Protein AF-A0A2H3E3Z2-F1 (afdb_monomer_lite)

Sequence (292 aa):
MKISPGNPDNYQTTTHLNASIRHKCTQVELTQTQTNAVERTHAGVERRILLALLMVDMQSFKATQSIHILDFLDGRRIIDPRKIFDVPPSMQTQVFQRDENRCLFTRSVPRELTEVTWIVPPYFAWIAFPTSSQRETAGLSSRESEKSSNAVLMHKQLIPFFNDNAFSVDIDDNYHIVIFREMGSARSLLPTHMPPREHDAQFETFLRAHFHSSIRSTIFHGDIRNEYSTNTILRMMEELGVGLEDDGDDIAPMDDPRWQTMLGKEIWEEVIRRRVADADVGYDSEEYDEEG

Structure (mmCIF, N/CA/C/O backbone):
data_AF-A0A2H3E3Z2-F1
#
_entry.id   AF-A0A2H3E3Z2-F1
#
loop_
_atom_site.group_PDB
_atom_site.id
_atom_site.type_symbol
_atom_site.label_atom_id
_atom_site.label_alt_id
_atom_site.label_comp_id
_atom_site.label_asym_id
_atom_site.label_entity_id
_atom_site.label_seq_id
_atom_site.pdbx_PDB_ins_code
_atom_site.Cartn_x
_atom_site.Cartn_y
_atom_site.Cartn_z
_atom_site.occupancy
_atom_site.B_iso_or_equiv
_atom_site.auth_seq_id
_atom_site.auth_comp_id
_atom_site.auth_asym_id
_atom_site.auth_atom_id
_atom_site.pdbx_PDB_model_num
ATOM 1 N N . MET A 1 1 ? 24.125 65.551 -75.531 1.00 43.78 1 MET A N 1
ATOM 2 C CA . MET A 1 1 ? 23.801 64.761 -74.325 1.00 43.78 1 MET A CA 1
ATOM 3 C C . MET A 1 1 ? 25.073 64.022 -73.922 1.00 43.78 1 MET A C 1
ATOM 5 O O . MET A 1 1 ? 25.514 63.170 -74.679 1.00 43.78 1 MET A O 1
ATOM 9 N N . LYS A 1 2 ? 25.754 64.448 -72.850 1.00 40.66 2 LYS A N 1
ATOM 10 C CA . LYS A 1 2 ? 26.995 63.822 -72.355 1.00 40.66 2 LYS A CA 1
ATOM 11 C C . LYS A 1 2 ? 26.645 63.021 -71.101 1.00 40.66 2 LYS A C 1
ATOM 13 O O . LYS A 1 2 ? 26.095 63.593 -70.167 1.00 40.66 2 LYS A O 1
ATOM 18 N N . ILE A 1 3 ? 26.928 61.722 -71.120 1.00 50.47 3 ILE A N 1
ATOM 19 C CA . ILE A 1 3 ? 26.779 60.811 -69.981 1.00 50.47 3 ILE A CA 1
ATOM 20 C C . ILE A 1 3 ? 28.091 60.865 -69.189 1.00 50.47 3 ILE A C 1
ATOM 22 O O . ILE A 1 3 ? 29.156 60.633 -69.762 1.00 50.47 3 ILE A O 1
ATOM 26 N N . SER A 1 4 ? 28.018 61.216 -67.903 1.00 55.09 4 SER A N 1
ATOM 27 C CA . SER A 1 4 ? 29.160 61.151 -66.980 1.00 55.09 4 SER A CA 1
ATOM 28 C C . SER A 1 4 ? 29.404 59.708 -66.522 1.00 55.09 4 SER A C 1
ATOM 30 O O . SER A 1 4 ? 28.433 58.998 -66.252 1.00 55.09 4 SER A O 1
ATOM 32 N N . PRO A 1 5 ? 30.668 59.269 -66.390 1.00 54.28 5 PRO A N 1
ATOM 33 C CA . PRO A 1 5 ? 30.994 57.951 -65.860 1.00 54.28 5 PRO A CA 1
ATOM 34 C C . PRO A 1 5 ? 30.796 57.909 -64.337 1.00 54.28 5 PRO A C 1
ATOM 36 O O . PRO A 1 5 ? 31.134 58.854 -63.624 1.00 54.28 5 PRO A O 1
ATOM 39 N N . GLY A 1 6 ? 30.210 56.809 -63.861 1.00 53.59 6 GLY A N 1
ATOM 40 C CA . GLY A 1 6 ? 29.921 56.554 -62.451 1.00 53.59 6 GLY A CA 1
ATOM 41 C C . GLY A 1 6 ? 31.180 56.327 -61.611 1.00 53.59 6 GLY A C 1
ATOM 42 O O . GLY A 1 6 ? 32.163 55.753 -62.072 1.00 53.59 6 GLY A O 1
ATOM 43 N N . ASN A 1 7 ? 31.112 56.801 -60.368 1.00 53.78 7 ASN A N 1
ATOM 44 C CA . ASN A 1 7 ? 32.172 56.776 -59.366 1.00 53.78 7 ASN A CA 1
ATOM 45 C C . ASN A 1 7 ? 32.434 55.334 -58.851 1.00 53.78 7 ASN A C 1
ATOM 47 O O . ASN A 1 7 ? 31.493 54.712 -58.350 1.00 53.78 7 ASN A O 1
ATOM 51 N N . PRO A 1 8 ? 33.662 54.788 -58.959 1.00 56.19 8 PRO A N 1
ATOM 52 C CA . PRO A 1 8 ? 33.969 53.398 -58.597 1.00 56.19 8 PRO A CA 1
ATOM 53 C C . PRO A 1 8 ? 34.110 53.123 -57.085 1.00 56.19 8 PRO A C 1
ATOM 55 O O . PRO A 1 8 ? 34.194 51.959 -56.693 1.00 56.19 8 PRO A O 1
ATOM 58 N N . ASP A 1 9 ? 34.053 54.138 -56.220 1.00 53.12 9 ASP A N 1
ATOM 59 C CA . ASP A 1 9 ? 34.334 53.980 -54.780 1.00 53.12 9 ASP A CA 1
ATOM 60 C C . ASP A 1 9 ? 33.190 53.374 -53.940 1.00 53.12 9 ASP A C 1
ATOM 62 O O . ASP A 1 9 ? 33.339 53.173 -52.737 1.00 53.12 9 ASP A O 1
ATOM 66 N N . ASN A 1 10 ? 32.051 53.021 -54.545 1.00 52.72 10 ASN A N 1
ATOM 67 C CA . ASN A 1 10 ? 30.885 52.512 -53.806 1.00 52.72 10 ASN A CA 1
ATOM 68 C C . ASN A 1 10 ? 30.812 50.973 -53.695 1.00 52.72 10 ASN A C 1
ATOM 70 O O . ASN A 1 10 ? 29.830 50.442 -53.183 1.00 52.72 10 ASN A O 1
ATOM 74 N N . TYR A 1 11 ? 31.828 50.243 -54.174 1.00 51.50 11 TYR A N 1
ATOM 75 C CA . TYR A 1 11 ? 31.832 48.769 -54.186 1.00 51.50 11 TYR A CA 1
ATOM 76 C C . TYR A 1 11 ? 32.608 48.112 -53.031 1.00 51.50 11 TYR A C 1
ATOM 78 O O . TYR A 1 11 ? 32.467 46.909 -52.820 1.00 51.50 11 TYR A O 1
ATOM 86 N N . GLN A 1 12 ? 33.412 48.852 -52.257 1.00 52.12 12 GLN A N 1
ATOM 87 C CA . GLN A 1 12 ? 34.204 48.257 -51.164 1.00 52.12 12 GLN A CA 1
ATOM 88 C C . GLN A 1 12 ? 33.462 48.211 -49.818 1.00 52.12 12 GLN A C 1
ATOM 90 O O . GLN A 1 12 ? 33.660 47.281 -49.033 1.00 52.12 12 GLN A O 1
ATOM 95 N N . THR A 1 13 ? 32.549 49.148 -49.556 1.00 53.28 13 THR A N 1
ATOM 96 C CA . THR A 1 13 ? 31.834 49.236 -48.270 1.00 53.28 13 THR A CA 1
ATOM 97 C C . THR A 1 13 ? 30.763 48.151 -48.120 1.00 53.28 13 THR A C 1
ATOM 99 O O . THR A 1 13 ? 30.532 47.643 -47.022 1.00 53.28 13 THR A O 1
ATOM 102 N N . THR A 1 14 ? 30.154 47.718 -49.226 1.00 52.81 14 THR A N 1
ATOM 103 C CA . THR A 1 14 ? 29.113 46.676 -49.235 1.00 52.81 14 THR A CA 1
ATOM 104 C C . THR A 1 14 ? 29.679 45.293 -48.900 1.00 52.81 14 THR A C 1
ATOM 106 O O . THR A 1 14 ? 29.017 44.479 -48.256 1.00 52.81 14 THR A O 1
ATOM 109 N N . THR A 1 15 ? 30.933 45.026 -49.269 1.00 55.41 15 THR A N 1
ATOM 110 C CA . THR A 1 15 ? 31.578 43.719 -49.070 1.00 55.41 15 THR A CA 1
ATOM 111 C C . THR A 1 15 ? 31.932 43.475 -47.601 1.00 55.41 15 THR A C 1
ATOM 113 O O . THR A 1 15 ? 31.725 42.374 -47.090 1.00 55.41 15 THR A O 1
ATOM 116 N N . HIS A 1 16 ? 32.371 44.514 -46.879 1.00 55.19 16 HIS A N 1
ATOM 117 C CA . HIS A 1 16 ? 32.653 44.424 -45.442 1.00 55.19 16 HIS A CA 1
ATOM 118 C C . HIS A 1 16 ? 31.386 44.290 -44.585 1.00 55.19 16 HIS A C 1
ATOM 120 O O . HIS A 1 16 ? 31.382 43.531 -43.612 1.00 55.19 16 HIS A O 1
ATOM 126 N N . LEU A 1 17 ? 30.294 44.964 -44.962 1.00 54.34 17 LEU A N 1
ATOM 127 C CA . LEU A 1 17 ? 29.020 44.847 -44.248 1.00 54.34 17 LEU A CA 1
ATOM 128 C C . LEU A 1 17 ? 28.424 43.436 -44.401 1.00 54.34 17 LEU A C 1
ATOM 130 O O . LEU A 1 17 ? 27.992 42.833 -43.420 1.00 54.34 17 LEU A O 1
ATOM 134 N N . ASN A 1 18 ? 28.503 42.863 -45.606 1.00 53.25 18 ASN A N 1
ATOM 135 C CA . ASN A 1 18 ? 28.015 41.512 -45.884 1.00 53.25 18 ASN A CA 1
ATOM 136 C C . ASN A 1 18 ? 28.820 40.420 -45.157 1.00 53.25 18 ASN A C 1
ATOM 138 O O . ASN A 1 18 ? 28.240 39.428 -44.717 1.00 53.25 18 ASN A O 1
ATOM 142 N N . ALA A 1 19 ? 30.132 40.602 -44.974 1.00 55.66 19 ALA A N 1
ATOM 143 C CA . ALA A 1 19 ? 30.955 39.677 -44.191 1.00 55.66 19 ALA A CA 1
ATOM 144 C C . ALA A 1 19 ? 30.629 39.735 -42.685 1.00 55.66 19 ALA A C 1
ATOM 146 O O . ALA A 1 19 ? 30.544 38.696 -42.030 1.00 55.66 19 ALA A O 1
ATOM 147 N N . SER A 1 20 ? 30.378 40.933 -42.143 1.00 53.50 20 SER A N 1
ATOM 148 C CA . SER A 1 20 ? 30.007 41.112 -40.732 1.00 53.50 20 SER A CA 1
ATOM 149 C C . SER A 1 20 ? 28.622 40.536 -40.411 1.00 53.50 20 SER A C 1
ATOM 151 O O . SER A 1 20 ? 28.446 39.908 -39.367 1.00 53.50 20 SER A O 1
ATOM 153 N N . ILE A 1 21 ? 27.657 40.682 -41.327 1.00 54.97 21 ILE A N 1
ATOM 154 C CA . ILE A 1 21 ? 26.311 40.105 -41.180 1.00 54.97 21 ILE A CA 1
ATOM 155 C C . ILE A 1 21 ? 26.368 38.573 -41.219 1.00 54.97 21 ILE A C 1
ATOM 157 O O . ILE A 1 21 ? 25.766 37.929 -40.363 1.00 54.97 21 ILE A O 1
ATOM 161 N N . ARG A 1 22 ? 27.146 37.977 -42.138 1.00 55.88 22 ARG A N 1
ATOM 162 C CA . ARG A 1 22 ? 27.317 36.513 -42.187 1.00 55.88 22 ARG A CA 1
ATOM 163 C C . ARG A 1 22 ? 27.959 35.967 -40.916 1.00 55.88 22 ARG A C 1
ATOM 165 O O . ARG A 1 22 ? 27.463 34.988 -40.377 1.00 55.88 22 ARG A O 1
ATOM 172 N N . HIS A 1 23 ? 28.996 36.626 -40.396 1.00 58.47 23 HIS A N 1
ATOM 173 C CA . HIS A 1 23 ? 29.655 36.174 -39.170 1.00 58.47 23 HIS A CA 1
ATOM 174 C C . HIS A 1 23 ? 28.721 36.228 -37.950 1.00 58.47 23 HIS A C 1
ATOM 176 O O . HIS A 1 23 ? 28.678 35.280 -37.170 1.00 58.47 23 HIS A O 1
ATOM 182 N N . LYS A 1 24 ? 27.911 37.290 -37.823 1.00 51.62 24 LYS A N 1
ATOM 183 C CA . LYS A 1 24 ? 26.899 37.390 -36.760 1.00 51.62 24 LYS A CA 1
ATOM 184 C C . LYS A 1 24 ? 25.787 36.347 -36.908 1.00 51.62 24 LYS A C 1
ATOM 186 O O . LYS A 1 24 ? 25.362 35.800 -35.898 1.00 51.62 24 LYS A O 1
ATOM 191 N N . CYS A 1 25 ? 25.353 36.035 -38.132 1.00 49.88 25 CYS A N 1
ATOM 192 C CA . CYS A 1 25 ? 24.325 35.013 -38.365 1.00 49.88 25 CYS A CA 1
ATOM 193 C C . CYS A 1 25 ? 24.821 33.616 -37.965 1.00 49.88 25 CYS A C 1
ATOM 195 O O . CYS A 1 25 ? 24.146 32.917 -37.216 1.00 49.88 25 CYS A O 1
ATOM 197 N N . THR A 1 26 ? 26.050 33.257 -38.353 1.00 53.88 26 THR A N 1
ATOM 198 C CA . THR A 1 26 ? 26.658 31.972 -37.974 1.00 53.88 26 THR A CA 1
ATOM 199 C C . THR A 1 26 ? 26.866 31.861 -36.462 1.00 53.88 26 THR A C 1
ATOM 201 O O . THR A 1 26 ? 26.712 30.786 -35.890 1.00 53.88 26 THR A O 1
ATOM 204 N N . GLN A 1 27 ? 27.186 32.968 -35.785 1.00 52.59 27 GLN A N 1
ATOM 205 C CA . GLN A 1 27 ? 27.367 32.966 -34.334 1.00 52.59 27 GLN A CA 1
ATOM 206 C C . GLN A 1 27 ? 26.036 32.758 -33.588 1.00 52.59 27 GLN A C 1
ATOM 208 O O . GLN A 1 27 ? 25.998 32.018 -32.607 1.00 52.59 27 GLN A O 1
ATOM 213 N N . VAL A 1 28 ? 24.933 33.340 -34.074 1.00 55.16 28 VAL A N 1
ATOM 214 C CA . VAL A 1 28 ? 23.586 33.127 -33.510 1.00 55.16 28 VAL A CA 1
ATOM 215 C C . VAL A 1 28 ? 23.114 31.684 -33.718 1.00 55.16 28 VAL A C 1
ATOM 217 O O . VAL A 1 28 ? 22.628 31.070 -32.772 1.00 55.16 28 VAL A O 1
ATOM 220 N N . GLU A 1 29 ? 23.336 31.101 -34.899 1.00 51.50 29 GLU A N 1
ATOM 221 C CA . GLU A 1 29 ? 22.993 29.697 -35.182 1.00 51.50 29 GLU A CA 1
ATOM 222 C C . GLU A 1 29 ? 23.786 28.711 -34.313 1.00 51.50 29 GLU A C 1
ATOM 224 O O . GLU A 1 29 ? 23.222 27.741 -33.798 1.00 51.50 29 GLU A O 1
ATOM 229 N N . LEU A 1 30 ? 25.076 28.978 -34.080 1.00 52.97 30 LEU A N 1
ATOM 230 C CA . LEU A 1 30 ? 25.908 28.144 -33.211 1.00 52.97 30 LEU A CA 1
ATOM 231 C C . LEU A 1 30 ? 25.421 28.193 -31.756 1.00 52.97 30 LEU A C 1
ATOM 233 O O . LEU A 1 30 ? 25.357 27.163 -31.087 1.00 52.97 30 LEU A O 1
ATOM 237 N N . THR A 1 31 ? 25.034 29.382 -31.285 1.00 51.12 31 THR A N 1
ATOM 238 C CA . THR A 1 31 ? 24.553 29.575 -29.911 1.00 51.12 31 THR A CA 1
ATOM 239 C C . THR A 1 31 ? 23.184 28.917 -29.719 1.00 51.12 31 THR A C 1
ATOM 241 O O . THR A 1 31 ? 22.991 28.204 -28.741 1.00 51.12 31 THR A O 1
ATOM 244 N N . GLN A 1 32 ? 22.270 29.043 -30.690 1.00 51.31 32 GLN A N 1
ATOM 245 C CA . GLN A 1 32 ? 20.964 28.374 -30.654 1.00 51.31 32 GLN A CA 1
ATOM 246 C C . GL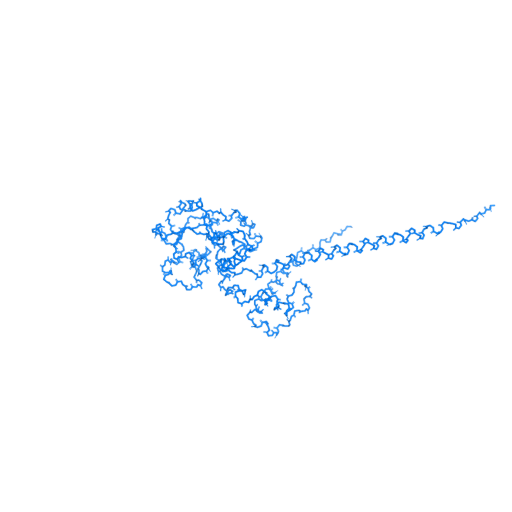N A 1 32 ? 21.098 26.845 -30.688 1.00 51.31 32 GLN A C 1
ATOM 248 O O . GLN A 1 32 ? 20.395 26.140 -29.968 1.00 51.31 32 GLN A O 1
ATOM 253 N N . THR A 1 33 ? 22.027 26.318 -31.489 1.00 49.59 33 THR A N 1
ATOM 254 C CA . THR A 1 33 ? 22.285 24.872 -31.562 1.00 49.59 33 THR A CA 1
ATOM 255 C C . THR A 1 33 ? 22.847 24.342 -30.242 1.00 49.59 33 THR A C 1
ATOM 257 O O . THR A 1 33 ? 22.445 23.272 -29.788 1.00 49.59 33 THR A O 1
ATOM 260 N N . GLN A 1 34 ? 23.726 25.105 -29.585 1.00 48.97 34 GLN A N 1
ATOM 261 C CA . GLN A 1 34 ? 24.259 24.756 -28.268 1.00 48.97 34 GLN A CA 1
ATOM 262 C C . GLN A 1 34 ? 23.188 24.825 -27.171 1.00 48.97 34 GLN A C 1
ATOM 264 O O . GLN A 1 34 ? 23.110 23.905 -26.361 1.00 48.97 34 GLN A O 1
ATOM 269 N N . THR A 1 35 ? 22.317 25.838 -27.171 1.00 43.06 35 THR A N 1
ATOM 270 C CA . THR A 1 35 ? 21.196 25.930 -26.220 1.00 43.06 35 THR A CA 1
ATOM 271 C C . THR A 1 35 ? 20.209 24.779 -26.408 1.00 43.06 35 THR A C 1
ATOM 273 O O . THR A 1 35 ? 19.881 24.100 -25.440 1.00 43.06 35 THR A O 1
ATOM 276 N N . ASN A 1 36 ? 19.840 24.459 -27.652 1.00 39.16 36 ASN A N 1
ATOM 277 C CA . ASN A 1 36 ? 18.969 23.321 -27.956 1.00 39.16 36 ASN A CA 1
ATOM 278 C C . ASN A 1 36 ? 19.610 21.977 -27.545 1.00 39.16 36 ASN A C 1
ATOM 280 O O . ASN A 1 36 ? 18.908 21.065 -27.115 1.00 39.16 36 ASN A O 1
ATOM 284 N N . ALA A 1 37 ? 20.937 21.832 -27.660 1.00 37.31 37 ALA A N 1
ATOM 285 C CA . ALA A 1 37 ? 21.651 20.629 -27.224 1.00 37.31 37 ALA A CA 1
ATOM 286 C C . ALA A 1 37 ? 21.699 20.495 -25.690 1.00 37.31 37 ALA A C 1
ATOM 288 O O . ALA A 1 37 ? 21.546 19.388 -25.170 1.00 37.31 37 ALA A O 1
ATOM 289 N N . VAL A 1 38 ? 21.858 21.609 -24.966 1.00 39.00 38 VAL A N 1
ATOM 290 C CA . VAL A 1 38 ? 21.828 21.655 -23.492 1.00 39.00 38 VAL A CA 1
ATOM 291 C C . VAL A 1 38 ? 20.417 21.392 -22.953 1.00 39.00 38 VAL A C 1
ATOM 293 O O . VAL A 1 38 ? 20.250 20.628 -22.006 1.00 39.00 38 VAL A O 1
ATOM 296 N N . GLU A 1 39 ? 19.380 21.942 -23.585 1.00 38.28 39 GLU A N 1
ATOM 297 C CA . GLU A 1 39 ? 17.984 21.684 -23.206 1.00 38.28 39 GLU A CA 1
ATOM 298 C C . GLU A 1 39 ? 17.568 20.233 -23.488 1.00 38.28 39 GLU A C 1
ATOM 300 O O . GLU A 1 39 ? 16.908 19.612 -22.655 1.00 38.28 39 GLU A O 1
ATOM 305 N N . ARG A 1 40 ? 18.029 19.638 -24.599 1.00 42.97 40 ARG A N 1
ATOM 306 C CA . ARG A 1 40 ? 17.826 18.204 -24.881 1.00 42.97 40 ARG A CA 1
ATOM 307 C C . ARG A 1 40 ? 18.545 17.300 -23.884 1.00 42.97 40 ARG A C 1
ATOM 309 O O . ARG A 1 40 ? 17.988 16.283 -23.483 1.00 42.97 40 ARG A O 1
ATOM 316 N N . THR A 1 41 ? 19.749 17.669 -23.446 1.00 43.62 41 THR A N 1
ATOM 317 C CA . THR A 1 41 ? 20.470 16.902 -22.415 1.00 43.62 41 THR A CA 1
ATOM 318 C C . THR A 1 41 ? 19.830 17.061 -21.037 1.00 43.62 41 THR A C 1
ATOM 320 O O . THR A 1 41 ? 19.733 16.073 -20.316 1.00 43.62 41 THR A O 1
ATOM 323 N N . HIS A 1 42 ? 19.305 18.238 -20.683 1.00 33.81 42 HIS A N 1
ATOM 324 C CA . HIS A 1 42 ? 18.584 18.444 -19.421 1.00 33.81 42 HIS A CA 1
ATOM 325 C C . HIS A 1 42 ? 17.245 17.687 -19.384 1.00 33.81 42 HIS A C 1
ATOM 327 O O . HIS A 1 42 ? 16.984 16.946 -18.437 1.00 33.81 42 HIS A O 1
ATOM 333 N N . ALA A 1 43 ? 16.439 17.779 -20.448 1.00 36.34 43 ALA A N 1
ATOM 334 C CA . ALA A 1 43 ? 15.193 17.020 -20.585 1.00 36.34 43 ALA A CA 1
ATOM 335 C C . ALA A 1 43 ? 15.440 15.500 -20.646 1.00 36.34 43 ALA A C 1
ATOM 337 O O . ALA A 1 43 ? 14.667 14.716 -20.094 1.00 36.34 43 ALA A O 1
ATOM 338 N N . GLY A 1 44 ? 16.551 15.077 -21.260 1.00 35.03 44 GLY A N 1
ATOM 339 C CA . GLY A 1 44 ? 17.011 13.690 -21.251 1.00 35.03 44 GLY A CA 1
ATOM 340 C C . GLY A 1 44 ? 17.405 13.204 -19.854 1.00 35.03 44 GLY A C 1
ATOM 341 O O . GLY A 1 44 ? 17.056 12.089 -19.485 1.00 35.03 44 GLY A O 1
ATOM 342 N N . VAL A 1 45 ? 18.069 14.029 -19.037 1.00 36.50 45 VAL A N 1
ATOM 343 C CA . VAL A 1 45 ? 18.443 13.693 -17.648 1.00 36.50 45 VAL A CA 1
ATOM 344 C C . VAL A 1 45 ? 17.228 13.640 -16.715 1.00 36.50 45 VAL A C 1
ATOM 346 O O . VAL A 1 45 ? 17.131 12.721 -15.901 1.00 36.50 45 VAL A O 1
ATOM 349 N N . GLU A 1 46 ? 16.261 14.545 -16.858 1.00 37.31 46 GLU A N 1
ATOM 350 C CA . GLU A 1 46 ? 15.013 14.491 -16.082 1.00 37.31 46 GLU A CA 1
ATOM 351 C C . GLU A 1 46 ? 14.151 13.278 -16.464 1.00 37.31 46 GLU A C 1
ATOM 353 O O . GLU A 1 46 ? 13.632 12.594 -15.578 1.00 37.31 46 GLU A O 1
ATOM 358 N N . ARG A 1 47 ? 14.085 12.923 -17.758 1.00 37.97 47 ARG A N 1
ATOM 359 C CA . ARG A 1 47 ? 13.461 11.667 -18.208 1.00 37.97 47 ARG A CA 1
ATOM 360 C C . ARG A 1 47 ? 14.222 10.436 -17.715 1.00 37.97 47 ARG A C 1
ATOM 362 O O . ARG A 1 47 ? 13.570 9.503 -17.272 1.00 37.97 47 ARG A O 1
ATOM 369 N N . ARG A 1 48 ? 15.565 10.439 -17.691 1.00 41.47 48 ARG A N 1
ATOM 370 C CA . ARG A 1 48 ? 16.403 9.358 -17.116 1.00 41.47 48 ARG A CA 1
ATOM 371 C C . ARG A 1 48 ? 16.054 9.071 -15.654 1.00 41.47 48 ARG A C 1
ATOM 373 O O . ARG A 1 48 ? 15.955 7.909 -15.266 1.00 41.47 48 ARG A O 1
ATOM 380 N N . ILE A 1 49 ? 15.820 10.116 -14.859 1.00 42.44 49 ILE A N 1
ATOM 381 C CA . ILE A 1 49 ? 15.418 9.993 -13.450 1.00 42.44 49 ILE A CA 1
ATOM 382 C C . ILE A 1 49 ? 13.982 9.470 -13.337 1.00 42.44 49 ILE A C 1
ATOM 384 O O . ILE A 1 49 ? 13.732 8.566 -12.544 1.00 42.44 49 ILE A O 1
ATOM 388 N N . LEU A 1 50 ? 13.052 9.979 -14.149 1.00 41.12 50 LEU A N 1
ATOM 389 C CA . LEU A 1 50 ? 11.656 9.529 -14.155 1.00 41.12 50 LEU A CA 1
ATOM 390 C C . LEU A 1 50 ? 11.502 8.073 -14.609 1.00 41.12 50 LEU A C 1
ATOM 392 O O . LEU A 1 50 ? 10.666 7.355 -14.079 1.00 41.12 50 LEU A O 1
ATOM 396 N N . LEU A 1 51 ? 12.319 7.631 -15.562 1.00 38.53 51 LEU A N 1
ATOM 397 C CA . LEU A 1 51 ? 12.267 6.296 -16.147 1.00 38.53 51 LEU A CA 1
ATOM 398 C C . LEU A 1 51 ? 12.863 5.230 -15.229 1.00 38.53 51 LEU A C 1
ATOM 400 O O . LEU A 1 51 ? 12.311 4.138 -15.125 1.00 38.53 51 LEU A O 1
ATOM 404 N N . ALA A 1 52 ? 13.947 5.581 -14.524 1.00 43.22 52 ALA A N 1
ATOM 405 C CA . ALA A 1 52 ? 14.371 4.829 -13.360 1.00 43.22 52 ALA A CA 1
ATOM 406 C C . ALA A 1 52 ? 13.189 4.787 -12.388 1.00 43.22 52 ALA A C 1
ATOM 408 O O . ALA A 1 52 ? 12.622 3.725 -12.237 1.00 43.22 52 ALA A O 1
ATOM 409 N N . LEU A 1 53 ? 12.699 5.918 -11.867 1.00 44.12 53 LEU A N 1
ATOM 410 C CA . LEU A 1 53 ? 11.595 5.974 -10.889 1.00 44.12 53 LEU A CA 1
ATOM 411 C C . LEU A 1 53 ? 10.319 5.190 -11.275 1.00 44.12 53 LEU A C 1
ATOM 413 O O . LEU A 1 53 ? 9.689 4.624 -10.386 1.00 44.12 53 LEU A O 1
ATOM 417 N N . LEU A 1 54 ? 9.952 5.110 -12.559 1.00 46.44 54 LEU A N 1
ATOM 418 C CA . LEU A 1 54 ? 8.788 4.357 -13.053 1.00 46.44 54 LEU A CA 1
ATOM 419 C C . LEU A 1 54 ? 9.016 2.836 -13.100 1.00 46.44 54 LEU A C 1
ATOM 421 O O . LEU A 1 54 ? 8.072 2.081 -12.885 1.00 46.44 54 LEU A O 1
ATOM 425 N N . MET A 1 55 ? 10.257 2.383 -13.305 1.00 45.06 55 MET A N 1
ATOM 426 C CA . MET A 1 55 ? 10.657 0.976 -13.134 1.00 45.06 55 MET A CA 1
ATOM 427 C C . MET A 1 55 ? 10.977 0.621 -11.668 1.00 45.06 55 MET A C 1
ATOM 429 O O . MET A 1 55 ? 11.251 -0.533 -11.352 1.00 45.06 55 MET A O 1
ATOM 433 N N . VAL A 1 56 ? 11.000 1.613 -10.774 1.00 50.22 56 VAL A N 1
ATOM 434 C CA . VAL A 1 56 ? 11.753 1.600 -9.505 1.00 50.22 56 VAL A CA 1
ATOM 435 C C . VAL A 1 56 ? 10.845 1.779 -8.302 1.00 50.22 56 VAL A C 1
ATOM 437 O O . VAL A 1 56 ? 11.299 2.338 -7.320 1.00 50.22 56 VAL A O 1
ATOM 440 N N . ASP A 1 57 ? 9.603 1.289 -8.287 1.00 49.81 57 ASP A N 1
ATOM 441 C CA . ASP A 1 57 ? 8.916 1.238 -6.991 1.00 49.81 57 ASP A CA 1
ATOM 442 C C . ASP A 1 57 ? 7.841 0.170 -6.835 1.00 49.81 57 ASP A C 1
ATOM 444 O O . ASP A 1 57 ? 6.637 0.420 -6.852 1.00 49.81 57 ASP A O 1
ATOM 448 N N . MET A 1 58 ? 8.306 -1.061 -6.629 1.00 54.50 58 MET A N 1
ATOM 449 C CA . MET A 1 58 ? 7.448 -2.192 -6.261 1.00 54.50 58 MET A CA 1
ATOM 450 C C . MET A 1 58 ? 7.868 -2.801 -4.923 1.00 54.50 58 MET A C 1
ATOM 452 O O . MET A 1 58 ? 7.822 -4.012 -4.708 1.00 54.50 58 MET A O 1
ATOM 456 N N . GLN A 1 59 ? 8.323 -1.954 -4.004 1.00 56.69 59 GLN A N 1
ATOM 457 C CA . GLN A 1 59 ? 8.660 -2.361 -2.647 1.00 56.69 59 GLN A CA 1
ATOM 458 C C . GLN A 1 59 ? 7.411 -2.338 -1.765 1.00 56.69 59 GLN A C 1
ATOM 460 O O . GLN A 1 59 ? 6.550 -1.468 -1.907 1.00 56.69 59 GLN A O 1
ATOM 465 N N . SER A 1 60 ? 7.304 -3.292 -0.831 1.00 64.44 60 SER A N 1
ATOM 466 C CA . SER A 1 60 ? 6.352 -3.129 0.271 1.00 64.44 60 SER A CA 1
ATOM 467 C C . SER A 1 60 ? 6.694 -1.845 1.023 1.00 64.44 60 SER A C 1
ATOM 469 O O . SER A 1 60 ? 7.864 -1.459 1.084 1.00 64.44 60 SER A O 1
ATOM 471 N N . PHE A 1 61 ? 5.710 -1.201 1.657 1.00 64.62 61 PHE A N 1
ATOM 472 C CA . PHE A 1 61 ? 5.977 0.021 2.425 1.00 64.62 61 PHE A CA 1
ATOM 473 C C . PHE A 1 61 ? 7.110 -0.178 3.441 1.00 64.62 61 PHE A C 1
ATOM 475 O O . PHE A 1 61 ? 7.917 0.720 3.684 1.00 64.62 61 PHE A O 1
ATOM 482 N N . LYS A 1 62 ? 7.208 -1.384 4.008 1.00 64.94 62 LYS A N 1
ATOM 483 C CA . LYS A 1 62 ? 8.257 -1.773 4.950 1.00 64.94 62 LYS A CA 1
ATOM 484 C C . LYS A 1 62 ? 9.631 -1.984 4.295 1.00 64.94 62 LYS A C 1
ATOM 486 O O . LYS A 1 62 ? 10.646 -1.612 4.892 1.00 64.94 62 LYS A O 1
ATOM 491 N N . ALA A 1 63 ? 9.693 -2.561 3.095 1.00 68.50 63 ALA A N 1
ATOM 492 C CA . ALA A 1 63 ? 10.937 -2.651 2.330 1.00 68.50 63 ALA A CA 1
ATOM 493 C C . ALA A 1 63 ? 11.458 -1.249 1.974 1.00 68.50 63 ALA A C 1
ATOM 495 O O . ALA A 1 63 ? 12.612 -0.938 2.283 1.00 68.50 63 ALA A O 1
ATOM 496 N N . THR A 1 64 ? 10.580 -0.355 1.504 1.00 67.75 64 THR A N 1
ATOM 497 C CA . THR A 1 64 ? 10.940 1.047 1.247 1.00 67.75 64 THR A CA 1
ATOM 498 C C . THR A 1 64 ? 11.383 1.745 2.533 1.00 67.75 64 THR A C 1
ATOM 500 O O . THR A 1 64 ? 12.393 2.448 2.549 1.00 67.75 64 THR A O 1
ATOM 503 N N . GLN A 1 65 ? 10.707 1.499 3.662 1.00 64.69 65 GLN A N 1
ATOM 504 C CA . GLN A 1 65 ? 11.151 2.005 4.963 1.00 64.69 65 GLN A CA 1
ATOM 505 C C . GLN A 1 65 ? 12.567 1.543 5.315 1.00 64.69 65 GLN A C 1
ATOM 507 O O . GLN A 1 65 ? 13.358 2.348 5.794 1.00 64.69 65 GLN A O 1
ATOM 512 N N . SER A 1 66 ? 12.897 0.273 5.090 1.00 67.31 66 SER A N 1
ATOM 513 C CA . SER A 1 66 ? 14.206 -0.288 5.439 1.00 67.31 66 SER A CA 1
ATOM 514 C C . SER A 1 66 ? 15.326 0.389 4.652 1.00 67.31 66 SER A C 1
ATOM 516 O O . SER A 1 66 ? 16.341 0.761 5.238 1.00 67.31 66 SER A O 1
ATOM 518 N N . ILE A 1 67 ? 15.106 0.653 3.362 1.00 70.25 67 ILE A N 1
ATOM 519 C CA . ILE A 1 67 ? 16.038 1.437 2.541 1.00 70.25 67 ILE A CA 1
ATOM 520 C C . ILE A 1 67 ? 16.172 2.864 3.077 1.00 70.25 67 ILE A C 1
ATOM 522 O O . ILE A 1 67 ? 17.278 3.370 3.243 1.00 70.25 67 ILE A O 1
ATOM 526 N N . HIS A 1 68 ? 15.059 3.500 3.436 1.00 65.81 68 HIS A N 1
ATOM 527 C CA . HIS A 1 68 ? 15.088 4.857 3.981 1.00 65.81 68 HIS A CA 1
ATOM 528 C C . HIS A 1 68 ? 15.746 4.945 5.364 1.00 65.81 68 HIS A C 1
ATOM 530 O O . HIS A 1 68 ? 16.340 5.973 5.691 1.00 65.81 68 HIS A O 1
ATOM 536 N N . ILE A 1 69 ? 15.668 3.887 6.178 1.00 62.38 69 ILE A N 1
ATOM 537 C CA . ILE A 1 69 ? 16.411 3.788 7.437 1.00 62.38 69 ILE A CA 1
ATOM 538 C C . ILE A 1 69 ? 17.912 3.784 7.159 1.00 62.38 69 ILE A C 1
ATOM 540 O O . ILE A 1 69 ? 18.642 4.500 7.842 1.00 62.38 69 ILE A O 1
ATOM 544 N N . LEU A 1 70 ? 18.366 3.029 6.156 1.00 67.44 70 LEU A N 1
ATOM 545 C CA . LEU A 1 70 ? 19.776 3.001 5.762 1.00 67.44 70 LEU A CA 1
ATOM 546 C C . LEU A 1 70 ? 20.238 4.381 5.268 1.00 67.44 70 LEU A C 1
ATOM 548 O O . LEU A 1 70 ? 21.216 4.910 5.788 1.00 67.44 70 LEU A O 1
ATOM 552 N N . ASP A 1 71 ? 19.464 5.029 4.390 1.00 66.12 71 ASP A N 1
ATOM 553 C CA . ASP A 1 71 ? 19.742 6.398 3.924 1.00 66.12 71 ASP A CA 1
ATOM 554 C C . ASP A 1 71 ? 19.830 7.421 5.076 1.00 66.12 71 ASP A C 1
ATOM 556 O O . ASP A 1 71 ? 20.629 8.362 5.036 1.00 66.12 71 ASP A O 1
ATOM 560 N N . PHE A 1 72 ? 18.973 7.281 6.096 1.00 60.03 72 PHE A N 1
ATOM 561 C CA . PHE A 1 72 ? 18.965 8.155 7.271 1.00 60.03 72 PHE A CA 1
ATOM 562 C C . PHE A 1 72 ? 20.190 7.928 8.162 1.00 60.03 72 PHE A C 1
ATOM 564 O O . PHE A 1 72 ? 20.792 8.897 8.623 1.00 60.03 72 PHE A O 1
ATOM 571 N N . LEU A 1 73 ? 20.577 6.668 8.390 1.00 65.19 73 LEU A N 1
ATOM 572 C CA . LEU A 1 73 ? 21.792 6.330 9.139 1.00 65.19 73 LEU A CA 1
ATOM 573 C C . LEU A 1 73 ? 23.056 6.853 8.440 1.00 65.19 73 LEU A C 1
ATOM 575 O O . LEU A 1 73 ? 23.993 7.265 9.121 1.00 65.19 73 LEU A O 1
ATOM 579 N N . ASP A 1 74 ? 23.031 6.949 7.110 1.00 72.62 74 ASP A N 1
ATOM 580 C CA . ASP A 1 74 ? 24.079 7.570 6.291 1.00 72.62 74 ASP A CA 1
ATOM 581 C C . ASP A 1 74 ? 24.031 9.116 6.284 1.00 72.62 74 ASP A C 1
ATOM 583 O O . ASP A 1 74 ? 24.791 9.769 5.565 1.00 72.62 74 ASP A O 1
ATOM 587 N N . GLY A 1 75 ? 23.138 9.730 7.070 1.00 68.19 75 GLY A N 1
ATOM 588 C CA . GLY A 1 75 ? 23.035 11.183 7.241 1.00 68.19 75 GLY A CA 1
ATOM 589 C C . GLY A 1 75 ? 22.414 11.928 6.057 1.00 68.19 75 GLY A C 1
ATOM 590 O O . GLY A 1 75 ? 22.504 13.154 5.992 1.00 68.19 75 GLY A O 1
ATOM 591 N N . ARG A 1 76 ? 21.782 11.223 5.108 1.00 64.44 76 ARG A N 1
ATOM 592 C CA . ARG A 1 76 ? 21.275 11.817 3.857 1.00 64.44 76 ARG A CA 1
ATOM 593 C C . ARG A 1 76 ? 19.850 12.371 3.945 1.00 64.44 76 ARG A C 1
ATOM 595 O O . ARG A 1 76 ? 19.393 12.993 2.988 1.00 64.44 76 ARG A O 1
ATOM 602 N N . ARG A 1 77 ? 19.118 12.161 5.049 1.00 62.44 77 ARG A N 1
ATOM 603 C CA . ARG A 1 77 ? 17.706 12.581 5.188 1.00 62.44 77 ARG A CA 1
ATOM 604 C C . ARG A 1 77 ? 17.383 13.199 6.552 1.00 62.44 77 ARG A C 1
ATOM 606 O O . ARG A 1 77 ? 17.999 12.875 7.557 1.00 62.44 77 ARG A O 1
ATOM 613 N N . ILE A 1 78 ? 16.375 14.081 6.563 1.00 58.19 78 ILE A N 1
ATOM 614 C CA . ILE A 1 78 ? 15.978 14.925 7.712 1.00 58.19 78 ILE A CA 1
ATOM 615 C C . ILE A 1 78 ? 14.863 14.282 8.568 1.00 58.19 78 ILE A C 1
ATOM 617 O O . ILE A 1 78 ? 14.691 14.638 9.732 1.00 58.19 78 ILE A O 1
ATOM 621 N N . ILE A 1 79 ? 14.100 13.332 8.020 1.00 67.00 79 ILE A N 1
ATOM 622 C CA . ILE A 1 79 ? 12.940 12.739 8.706 1.00 67.00 79 ILE A CA 1
ATOM 623 C C . ILE A 1 79 ? 13.363 11.447 9.402 1.00 67.00 79 ILE A C 1
ATOM 625 O O . ILE A 1 79 ? 13.908 10.559 8.752 1.00 67.00 79 ILE A O 1
ATOM 629 N N . ASP A 1 80 ? 13.075 11.340 10.704 1.00 71.00 80 ASP A N 1
ATOM 630 C CA . ASP A 1 80 ? 13.259 10.108 11.475 1.00 71.00 80 ASP A CA 1
ATOM 631 C C . ASP A 1 80 ? 12.414 8.985 10.844 1.00 71.00 80 ASP A C 1
ATOM 633 O O . ASP A 1 80 ? 11.180 9.045 10.887 1.00 71.00 80 ASP A O 1
ATOM 637 N N . PRO A 1 81 ? 13.042 7.955 10.260 1.00 67.69 81 PRO A N 1
ATOM 638 C CA . PRO A 1 81 ? 12.347 6.925 9.505 1.00 67.69 81 PRO A CA 1
ATOM 639 C C . PRO A 1 81 ? 11.427 6.060 10.374 1.00 67.69 81 PRO A C 1
ATOM 641 O O . PRO A 1 81 ? 10.525 5.391 9.863 1.00 67.69 81 PRO A O 1
ATOM 644 N N . ARG A 1 82 ? 11.612 6.100 11.699 1.00 68.38 82 ARG A N 1
ATOM 645 C CA . ARG A 1 82 ? 10.727 5.440 12.665 1.00 68.38 82 ARG A CA 1
ATOM 646 C C . ARG A 1 82 ? 9.361 6.112 12.725 1.00 68.38 82 ARG A C 1
ATOM 648 O O . ARG A 1 82 ? 8.384 5.437 13.005 1.00 68.38 82 ARG A O 1
ATOM 655 N N . LYS A 1 83 ? 9.292 7.405 12.397 1.00 77.25 83 LYS A N 1
ATOM 656 C CA . LYS A 1 83 ? 8.062 8.202 12.432 1.00 77.25 83 LYS A CA 1
ATOM 657 C C . LYS A 1 83 ? 7.282 8.191 11.124 1.00 77.25 83 LYS A C 1
ATOM 659 O O . LYS A 1 83 ? 6.201 8.761 11.060 1.00 77.25 83 LYS A O 1
ATOM 664 N N . ILE A 1 84 ? 7.807 7.550 10.078 1.00 77.62 84 ILE A N 1
ATOM 665 C CA . ILE A 1 84 ? 7.176 7.520 8.748 1.00 77.62 84 ILE A CA 1
ATOM 666 C C . ILE A 1 84 ? 5.777 6.880 8.786 1.00 77.62 84 ILE A C 1
ATOM 668 O O . ILE A 1 84 ? 4.905 7.258 8.007 1.00 77.62 84 ILE A O 1
ATOM 672 N N . PHE A 1 85 ? 5.553 5.941 9.706 1.00 81.88 85 PHE A N 1
ATOM 673 C CA . PHE A 1 85 ? 4.267 5.258 9.882 1.00 81.88 85 PHE A CA 1
ATOM 674 C C . PHE A 1 85 ? 3.451 5.803 11.048 1.00 81.88 85 PHE A C 1
ATOM 676 O O . PHE A 1 85 ? 2.317 5.364 11.244 1.00 81.88 85 PHE A O 1
ATOM 683 N N . ASP A 1 86 ? 4.001 6.745 11.815 1.00 90.69 86 ASP A N 1
ATOM 684 C CA . ASP A 1 86 ? 3.311 7.268 12.981 1.00 90.69 86 ASP A CA 1
ATOM 685 C C . ASP A 1 86 ? 2.100 8.071 12.519 1.00 90.69 86 ASP A C 1
ATOM 687 O O . ASP A 1 86 ? 2.185 9.009 11.722 1.00 90.69 86 ASP A O 1
ATOM 691 N N . VAL A 1 87 ? 0.940 7.698 13.041 1.00 93.81 87 VAL A N 1
ATOM 692 C CA . VAL A 1 87 ? -0.291 8.449 12.834 1.00 93.81 87 VAL A CA 1
ATOM 693 C C . VAL A 1 87 ? -0.322 9.575 13.877 1.00 93.81 87 VAL A C 1
ATOM 695 O O . VAL A 1 87 ? -0.251 9.278 15.073 1.00 93.81 87 VAL A O 1
ATOM 698 N N . PRO A 1 88 ? -0.436 10.863 13.499 1.00 93.81 88 PRO A N 1
ATOM 699 C CA . PRO A 1 88 ? -0.446 11.967 14.458 1.00 93.81 88 PRO A CA 1
ATOM 700 C C . PRO A 1 88 ? -1.548 11.824 15.526 1.00 93.81 88 PRO A C 1
ATOM 702 O O . PRO A 1 88 ? -2.653 11.390 15.194 1.00 93.81 88 PRO A O 1
ATOM 705 N N . PRO A 1 89 ? -1.335 12.245 16.791 1.00 95.44 89 PRO A N 1
ATOM 706 C CA . PRO A 1 89 ? -2.321 12.056 17.867 1.00 95.44 89 PRO A CA 1
ATOM 707 C C . PRO A 1 89 ? -3.713 12.650 17.587 1.00 95.44 89 PRO A C 1
ATOM 709 O O . PRO A 1 89 ? -4.734 12.075 17.976 1.00 95.44 89 PRO A O 1
ATOM 712 N N . SER A 1 90 ? -3.772 13.788 16.887 1.00 95.06 90 SER A N 1
ATOM 713 C CA . SER A 1 90 ? -5.030 14.407 16.449 1.00 95.06 90 SER A CA 1
ATOM 714 C C . SER A 1 90 ? -5.812 13.494 15.500 1.00 95.06 90 SER A C 1
ATOM 716 O O . SER A 1 90 ? -7.023 13.344 15.642 1.00 95.06 90 SER A O 1
ATOM 718 N N . MET A 1 91 ? -5.108 12.833 14.584 1.00 95.31 91 MET A N 1
ATOM 719 C CA . MET A 1 91 ? -5.652 11.872 13.629 1.00 95.31 91 MET A CA 1
ATOM 720 C C . MET A 1 91 ? -6.091 10.587 14.326 1.00 95.31 91 MET A C 1
ATOM 722 O O . MET A 1 91 ? -7.192 10.105 14.080 1.00 95.31 91 MET A O 1
ATOM 726 N N . GLN A 1 92 ? -5.278 10.073 15.258 1.00 96.50 92 GLN A N 1
ATOM 727 C CA . GLN A 1 92 ? -5.646 8.901 16.055 1.00 96.50 92 GLN A CA 1
ATOM 728 C C . GLN A 1 92 ? -6.965 9.138 16.794 1.00 96.50 92 GLN A C 1
ATOM 730 O O . GLN A 1 92 ? -7.851 8.292 16.759 1.00 96.50 92 GLN A O 1
ATOM 735 N N . THR A 1 93 ? -7.125 10.313 17.411 1.00 96.44 93 THR A N 1
ATOM 736 C CA . THR A 1 93 ? -8.358 10.687 18.122 1.00 96.44 93 THR A CA 1
ATOM 737 C C . THR A 1 93 ? -9.573 10.675 17.193 1.00 96.44 93 THR A C 1
ATOM 739 O O . THR A 1 93 ? -10.606 10.117 17.556 1.00 96.44 93 THR A O 1
ATOM 742 N N . GLN A 1 94 ? -9.442 11.225 15.981 1.00 97.12 94 GLN A N 1
ATOM 743 C CA . GLN A 1 94 ? -10.512 11.200 14.977 1.00 97.12 94 GLN A CA 1
ATOM 744 C C . GLN A 1 94 ? -10.862 9.772 14.548 1.00 97.12 94 GLN A C 1
ATOM 746 O O . GLN A 1 94 ? -12.039 9.435 14.458 1.00 97.12 94 GLN A O 1
ATOM 751 N N . VAL A 1 95 ? -9.858 8.918 14.327 1.00 96.38 95 VAL A N 1
ATOM 752 C CA . VAL A 1 95 ? -10.067 7.512 13.951 1.00 96.38 95 VAL A CA 1
ATOM 753 C C . VAL A 1 95 ? -10.760 6.742 15.074 1.00 96.38 95 VAL A C 1
ATOM 755 O O . VAL A 1 95 ? -11.740 6.053 14.811 1.00 96.38 95 VAL A O 1
ATOM 758 N N . PHE A 1 96 ? -10.329 6.905 16.330 1.00 95.25 96 PHE A N 1
ATOM 759 C CA . PHE A 1 96 ? -10.983 6.276 17.482 1.00 95.25 96 PHE A CA 1
ATOM 760 C C . PHE A 1 96 ? -12.453 6.685 17.619 1.00 95.25 96 PHE A C 1
ATOM 762 O O . PHE A 1 96 ? -13.294 5.833 17.901 1.00 95.25 96 PHE A O 1
ATOM 769 N N . GLN A 1 97 ? -12.761 7.972 17.417 1.00 94.81 97 GLN A N 1
ATOM 770 C CA . GLN A 1 97 ? -14.132 8.484 17.456 1.00 94.81 97 GLN A CA 1
ATOM 771 C C . GLN A 1 97 ? -14.975 7.916 16.312 1.00 94.81 97 GLN A C 1
ATOM 773 O O . GLN A 1 97 ? -16.038 7.357 16.565 1.00 94.81 97 GLN A O 1
ATOM 778 N N . ARG A 1 98 ? -14.481 8.011 15.073 1.00 94.94 98 ARG A N 1
ATOM 779 C CA . ARG A 1 98 ? -15.163 7.531 13.863 1.00 94.94 98 ARG A CA 1
ATOM 780 C C . ARG A 1 98 ? -15.421 6.026 13.902 1.00 94.94 98 ARG A C 1
ATOM 782 O O . ARG A 1 98 ? -16.488 5.574 13.511 1.00 94.94 98 ARG A O 1
ATOM 789 N N . ASP A 1 99 ? -14.438 5.249 14.346 1.00 93.56 99 ASP A N 1
ATOM 790 C CA . ASP A 1 99 ? -14.536 3.788 14.375 1.00 93.56 99 ASP A CA 1
ATOM 791 C C . ASP A 1 99 ? -15.222 3.278 15.653 1.00 93.56 99 ASP A C 1
ATOM 793 O O . ASP A 1 99 ? -15.406 2.072 15.804 1.00 93.56 99 ASP A O 1
ATOM 797 N N . GLU A 1 100 ? -15.609 4.170 16.574 1.00 93.56 100 GLU A N 1
ATOM 798 C CA . GLU A 1 100 ? -16.188 3.842 17.885 1.00 93.56 100 GLU A CA 1
ATOM 799 C C . GLU A 1 100 ? -15.340 2.812 18.658 1.00 93.56 100 GLU A C 1
ATOM 801 O O . GLU A 1 100 ? -15.853 1.892 19.295 1.00 93.56 100 GLU A O 1
ATOM 806 N N . ASN A 1 101 ? -14.011 2.947 18.580 1.00 92.44 101 ASN A N 1
ATOM 807 C CA . ASN A 1 101 ? -13.030 1.989 19.109 1.00 92.44 101 ASN A CA 1
ATOM 808 C C . ASN A 1 101 ? -13.166 0.545 18.576 1.00 92.44 101 ASN A C 1
ATOM 810 O O . ASN A 1 101 ? -12.706 -0.397 19.223 1.00 92.44 101 ASN A O 1
ATOM 814 N N . ARG A 1 102 ? -13.770 0.338 17.401 1.00 94.06 102 ARG A N 1
ATOM 815 C CA . ARG A 1 102 ? -13.885 -0.984 16.775 1.00 94.06 102 ARG A CA 1
ATOM 816 C C . ARG A 1 102 ? -12.749 -1.224 15.791 1.00 94.06 102 ARG A C 1
ATOM 818 O O . ARG A 1 102 ? -12.486 -0.410 14.913 1.00 94.06 102 ARG A O 1
ATOM 825 N N . CYS A 1 103 ? -12.105 -2.382 15.909 1.00 96.06 103 CYS A N 1
ATOM 826 C CA . CYS A 1 103 ? -11.138 -2.846 14.917 1.00 96.06 103 CYS A CA 1
ATOM 827 C C . CYS A 1 103 ? -11.816 -3.028 13.549 1.00 96.06 103 CYS A C 1
ATOM 829 O O . CYS A 1 103 ? -12.909 -3.597 13.478 1.00 96.06 103 CYS A O 1
ATOM 831 N N . LEU A 1 104 ? -11.136 -2.620 12.475 1.00 96.38 104 LEU A N 1
ATOM 832 C CA . LEU A 1 104 ? -11.622 -2.697 11.099 1.00 96.38 104 LEU A CA 1
ATOM 833 C C . LEU A 1 104 ? -12.123 -4.101 10.726 1.00 96.38 104 LEU A C 1
ATOM 835 O O . LEU A 1 104 ? -13.237 -4.250 10.225 1.00 96.38 104 LEU A O 1
ATOM 839 N N . PHE A 1 105 ? -11.316 -5.126 11.013 1.00 96.44 105 PHE A N 1
ATOM 840 C CA . PHE A 1 105 ? -11.579 -6.503 10.589 1.00 96.44 105 PHE A CA 1
ATOM 841 C C . PHE A 1 105 ? -12.356 -7.317 11.621 1.00 96.44 105 PHE A C 1
ATOM 843 O O . PHE A 1 105 ? -13.298 -8.020 11.274 1.00 96.44 105 PHE A O 1
ATOM 850 N N . THR A 1 106 ? -11.993 -7.221 12.899 1.00 93.31 106 THR A N 1
ATOM 851 C CA . THR A 1 106 ? -12.556 -8.089 13.947 1.00 93.31 106 THR A CA 1
ATOM 852 C C . THR A 1 106 ? -13.736 -7.471 14.692 1.00 93.31 106 THR A C 1
ATOM 854 O O . THR A 1 106 ? -14.388 -8.177 15.452 1.00 93.31 106 THR A O 1
ATOM 857 N N . ARG A 1 107 ? -14.014 -6.169 14.508 1.00 91.25 107 ARG A N 1
ATOM 858 C CA . ARG A 1 107 ? -15.082 -5.363 15.147 1.00 91.25 107 ARG A CA 1
ATOM 859 C C . ARG A 1 107 ? -15.072 -5.261 16.669 1.00 91.25 107 ARG A C 1
ATOM 861 O O . ARG A 1 107 ? -15.584 -4.280 17.196 1.00 91.25 107 ARG A O 1
ATOM 868 N N . SER A 1 108 ? -14.472 -6.204 17.376 1.00 73.00 108 SER A N 1
ATOM 869 C CA . SER A 1 108 ? -14.451 -6.251 18.832 1.00 73.00 108 SER A CA 1
ATOM 870 C C . SER A 1 108 ? -13.086 -6.709 19.312 1.00 73.00 108 SER A C 1
ATOM 872 O O . SER A 1 108 ? -12.745 -7.889 19.230 1.00 73.00 108 SER A O 1
ATOM 874 N N . VAL A 1 109 ? -12.295 -5.763 19.805 1.00 73.81 109 VAL A N 1
ATOM 875 C CA . VAL A 1 109 ? -11.010 -6.045 20.436 1.00 73.81 109 VAL A CA 1
ATOM 876 C C . VAL A 1 109 ? -10.809 -5.028 21.560 1.00 73.81 109 VAL A C 1
ATOM 878 O O . VAL A 1 109 ? -11.124 -3.855 21.352 1.00 73.81 109 VAL A O 1
ATOM 881 N N . PRO A 1 110 ? -10.291 -5.436 22.734 1.00 86.19 110 PRO A N 1
ATOM 882 C CA . PRO A 1 110 ? -9.823 -4.501 23.748 1.00 86.19 110 PRO A CA 1
ATOM 883 C C . PRO A 1 110 ? -8.897 -3.436 23.157 1.00 86.19 110 PRO A C 1
ATOM 885 O O . PRO A 1 110 ? -8.055 -3.733 22.303 1.00 86.19 110 PRO A O 1
ATOM 888 N N . ARG A 1 111 ? -9.022 -2.199 23.649 1.00 86.50 111 ARG A N 1
ATOM 889 C CA . ARG A 1 111 ? -8.244 -1.051 23.164 1.00 86.50 111 ARG A CA 1
ATOM 890 C C . ARG A 1 111 ? -6.739 -1.316 23.232 1.00 86.50 111 ARG A C 1
ATOM 892 O O . ARG A 1 111 ? -6.001 -0.858 22.366 1.00 86.50 111 ARG A O 1
ATOM 899 N N . GLU A 1 112 ? -6.287 -2.088 24.221 1.00 92.25 112 GLU A N 1
ATOM 900 C CA . GLU A 1 112 ? -4.868 -2.422 24.409 1.00 92.25 112 GLU A CA 1
ATOM 901 C C . GLU A 1 112 ? -4.263 -3.235 23.251 1.00 92.25 112 GLU A C 1
ATOM 903 O O . GLU A 1 112 ? -3.051 -3.179 23.021 1.00 92.25 112 GLU A O 1
ATOM 908 N N . LEU A 1 113 ? -5.092 -3.976 22.514 1.00 95.12 113 LEU A N 1
ATOM 909 C CA . LEU A 1 113 ? -4.677 -4.846 21.411 1.00 95.12 113 LEU A CA 1
ATOM 910 C C . LEU A 1 113 ? -4.871 -4.199 20.036 1.00 95.12 113 LEU A C 1
ATOM 912 O O . LEU A 1 113 ? -4.532 -4.807 19.021 1.00 95.12 113 LEU A O 1
ATOM 916 N N . THR A 1 114 ? -5.402 -2.979 19.992 1.00 96.12 114 THR A N 1
ATOM 917 C CA . THR A 1 114 ? -5.603 -2.221 18.755 1.00 96.12 114 THR A CA 1
ATOM 918 C C . THR A 1 114 ? -4.701 -1.006 18.689 1.00 96.12 114 THR A C 1
ATOM 920 O O . THR A 1 114 ? -4.313 -0.448 19.715 1.00 96.12 114 THR A O 1
ATOM 923 N N . GLU A 1 115 ? -4.391 -0.584 17.475 1.00 96.69 115 GLU A N 1
ATOM 924 C CA . GLU A 1 115 ? -3.619 0.617 17.205 1.00 96.69 115 GLU A CA 1
ATOM 925 C C . GLU A 1 115 ? -4.072 1.240 15.887 1.00 96.69 115 GLU A C 1
ATOM 927 O O . GLU A 1 115 ? -4.591 0.549 15.005 1.00 96.69 115 GLU A O 1
ATOM 932 N N . VAL A 1 116 ? -3.947 2.563 15.789 1.00 97.00 116 VAL A N 1
ATOM 933 C CA . VAL A 1 116 ? -4.288 3.283 14.567 1.00 97.00 116 VAL A CA 1
ATOM 934 C C . VAL A 1 116 ? -3.116 3.174 13.605 1.00 97.00 116 VAL A C 1
ATOM 936 O O . VAL A 1 116 ? -1.990 3.508 13.962 1.00 97.00 116 VAL A O 1
ATOM 939 N N . THR A 1 117 ? -3.386 2.735 12.383 1.00 96.56 117 THR A N 1
ATOM 940 C CA . THR A 1 117 ? -2.384 2.628 11.324 1.00 96.56 117 THR A CA 1
ATOM 941 C C . THR A 1 117 ? -2.900 3.241 10.029 1.00 96.56 117 THR A C 1
ATOM 943 O O . THR A 1 117 ? -4.111 3.371 9.834 1.00 96.56 117 THR A O 1
ATOM 946 N N . TRP A 1 118 ? -1.984 3.651 9.159 1.00 96.44 118 TRP A N 1
ATOM 947 C CA . TRP A 1 118 ? -2.317 4.148 7.830 1.00 96.44 118 TRP A CA 1
ATOM 948 C C . TRP A 1 118 ? -2.756 2.997 6.918 1.00 96.44 118 TRP A C 1
ATOM 950 O O . TRP A 1 118 ? -2.187 1.913 6.977 1.00 96.44 118 TRP A O 1
ATOM 960 N N . ILE A 1 119 ? -3.742 3.245 6.056 1.00 96.31 119 ILE A N 1
ATOM 961 C CA . ILE A 1 119 ? -4.079 2.365 4.935 1.00 96.31 119 ILE A CA 1
ATOM 962 C C . ILE A 1 119 ? -2.972 2.496 3.891 1.00 96.31 119 ILE A C 1
ATOM 964 O O . ILE A 1 119 ? -2.323 1.522 3.538 1.00 96.31 119 ILE A O 1
ATOM 968 N N . VAL A 1 120 ? -2.707 3.730 3.460 1.00 92.94 120 VAL A N 1
ATOM 969 C CA . VAL A 1 120 ? -1.558 4.091 2.632 1.00 92.94 120 VAL A CA 1
ATOM 970 C C . VAL A 1 120 ? -0.726 5.106 3.410 1.00 92.94 120 VAL A C 1
ATOM 972 O O . VAL A 1 120 ? -1.175 6.239 3.583 1.00 92.94 120 VAL A O 1
ATOM 975 N N . PRO A 1 121 ? 0.477 4.768 3.898 1.00 90.94 121 PRO A N 1
ATOM 976 C CA . PRO A 1 121 ? 1.293 5.734 4.623 1.00 90.94 121 PRO A CA 1
ATOM 977 C C . PRO A 1 121 ? 1.551 6.981 3.756 1.00 90.94 121 PRO A C 1
ATOM 979 O O . PRO A 1 121 ? 2.015 6.825 2.624 1.00 90.94 121 PRO A O 1
ATOM 982 N N . PRO A 1 122 ? 1.294 8.212 4.247 1.00 88.81 122 PRO A N 1
ATOM 983 C CA . PRO A 1 122 ? 1.386 9.431 3.435 1.00 88.81 122 PRO A CA 1
ATOM 984 C C . PRO A 1 122 ? 2.731 9.599 2.725 1.00 88.81 122 PRO A C 1
ATOM 986 O O . PRO A 1 122 ? 2.796 10.001 1.566 1.00 88.81 122 PRO A O 1
ATOM 989 N N . TYR A 1 123 ? 3.809 9.208 3.401 1.00 82.94 123 TYR A N 1
ATOM 990 C CA . TYR A 1 123 ? 5.160 9.241 2.856 1.00 82.94 123 TYR A CA 1
ATOM 991 C C . TYR A 1 123 ? 5.357 8.339 1.624 1.00 82.94 123 TYR A C 1
ATOM 993 O O . TYR A 1 123 ? 6.190 8.627 0.770 1.00 82.94 123 TYR A O 1
ATOM 1001 N N . PHE A 1 124 ? 4.578 7.262 1.523 1.00 81.31 124 PHE A N 1
ATOM 1002 C CA . PHE A 1 124 ? 4.606 6.288 0.435 1.00 81.31 124 PHE A CA 1
ATOM 1003 C C . PHE A 1 124 ? 3.367 6.372 -0.464 1.00 81.31 124 PHE A C 1
ATOM 1005 O O . PHE A 1 124 ? 3.114 5.472 -1.264 1.00 81.31 124 PHE A O 1
ATOM 1012 N N . ALA A 1 125 ? 2.592 7.457 -0.380 1.00 82.88 125 ALA A N 1
ATOM 1013 C CA . ALA A 1 125 ? 1.436 7.656 -1.251 1.00 82.88 125 ALA A CA 1
ATOM 1014 C C . ALA A 1 125 ? 1.829 7.581 -2.734 1.00 82.88 125 ALA A C 1
ATOM 1016 O O . ALA A 1 125 ? 1.073 7.097 -3.568 1.00 82.88 125 ALA A O 1
ATOM 1017 N N . TRP A 1 126 ? 3.053 7.983 -3.066 1.00 76.56 126 TRP A N 1
ATOM 1018 C CA . TRP A 1 126 ? 3.561 7.923 -4.426 1.00 76.56 126 TRP A CA 1
ATOM 1019 C C . TRP A 1 126 ? 3.703 6.502 -4.994 1.00 76.56 126 TRP A C 1
ATOM 1021 O O . TRP A 1 126 ? 3.590 6.350 -6.207 1.00 76.56 126 TRP A O 1
ATOM 1031 N N . ILE A 1 127 ? 3.864 5.491 -4.133 1.00 75.44 127 ILE A N 1
ATOM 1032 C CA . ILE A 1 127 ? 3.914 4.063 -4.494 1.00 75.44 127 ILE A CA 1
ATOM 1033 C C . ILE A 1 127 ? 2.507 3.543 -4.797 1.00 75.44 127 ILE A C 1
ATOM 1035 O O . ILE A 1 127 ? 2.253 2.873 -5.798 1.00 75.44 127 ILE A O 1
ATOM 1039 N N . ALA A 1 128 ? 1.561 3.882 -3.919 1.00 79.06 128 ALA A N 1
ATOM 1040 C CA . ALA A 1 128 ? 0.174 3.450 -4.040 1.00 79.06 128 ALA A CA 1
ATOM 1041 C C . ALA A 1 128 ? -0.551 4.152 -5.205 1.00 79.06 128 ALA A C 1
ATOM 1043 O O . ALA A 1 128 ? -1.425 3.562 -5.838 1.00 79.06 128 ALA A O 1
ATOM 1044 N N . PHE A 1 129 ? -0.139 5.382 -5.526 1.00 78.94 129 PHE A N 1
ATOM 1045 C CA . PHE A 1 129 ? -0.667 6.216 -6.604 1.00 78.94 129 PHE A CA 1
ATOM 1046 C C . PHE A 1 129 ? 0.469 6.602 -7.575 1.00 78.94 129 PHE A C 1
ATOM 1048 O O . PHE A 1 129 ? 1.016 7.707 -7.478 1.00 78.94 129 PHE A O 1
ATOM 1055 N N . PRO A 1 130 ? 0.888 5.702 -8.482 1.00 61.59 130 PRO A N 1
ATOM 1056 C CA . PRO A 1 130 ? 2.088 5.904 -9.297 1.00 61.59 130 PRO A CA 1
ATOM 1057 C C . PRO A 1 130 ? 1.923 6.960 -10.395 1.00 61.59 130 PRO A C 1
ATOM 1059 O O . PRO A 1 130 ? 2.885 7.656 -10.707 1.00 61.59 130 PRO A O 1
ATOM 1062 N N . THR A 1 131 ? 0.727 7.128 -10.968 1.00 61.25 131 THR A N 1
ATOM 1063 C CA . THR A 1 131 ? 0.508 8.120 -12.030 1.00 61.25 131 THR A CA 1
ATOM 1064 C C . THR A 1 131 ? 0.031 9.455 -11.463 1.00 61.25 131 THR A C 1
ATOM 1066 O O . THR A 1 131 ? -0.763 9.505 -10.518 1.00 61.25 131 THR A O 1
ATOM 1069 N N . SER A 1 132 ? 0.495 10.557 -12.062 1.00 57.12 132 SER A N 1
ATOM 1070 C CA . SER A 1 132 ? -0.001 11.909 -11.770 1.00 57.12 132 SER A CA 1
ATOM 1071 C C . SER A 1 132 ? -1.512 11.988 -11.967 1.00 57.12 132 SER A C 1
ATOM 1073 O O . SER A 1 132 ? -2.197 12.500 -11.093 1.00 57.12 132 SER A O 1
ATOM 1075 N N . SER A 1 133 ? -2.045 11.352 -13.016 1.00 56.09 133 SER A N 1
ATOM 1076 C CA . SER A 1 133 ? -3.487 11.264 -13.254 1.00 56.09 133 SER A CA 1
ATOM 1077 C C . SER A 1 133 ? -4.236 10.549 -12.129 1.00 56.09 133 SER A C 1
ATOM 1079 O O . SER A 1 133 ? -5.305 11.007 -11.747 1.00 56.09 133 SER A O 1
ATOM 1081 N N . GLN A 1 134 ? -3.694 9.480 -11.531 1.00 56.09 134 GLN A N 1
ATOM 1082 C CA . GLN A 1 134 ? -4.326 8.822 -10.379 1.00 56.09 134 GLN A CA 1
ATOM 1083 C C . GLN A 1 134 ? -4.244 9.674 -9.113 1.00 56.09 134 GLN A C 1
ATOM 1085 O O . GLN A 1 134 ? -5.209 9.709 -8.356 1.00 56.09 134 GLN A O 1
ATOM 1090 N N . ARG A 1 135 ? -3.140 10.399 -8.889 1.00 57.06 135 ARG A N 1
ATOM 1091 C CA . ARG A 1 135 ? -3.034 11.342 -7.761 1.00 57.06 135 ARG A CA 1
ATOM 1092 C C . ARG A 1 135 ? -3.971 12.531 -7.910 1.00 57.06 135 ARG A C 1
ATOM 1094 O O . ARG A 1 135 ? -4.589 12.935 -6.933 1.00 57.06 135 ARG A O 1
ATOM 1101 N N . GLU A 1 136 ? -4.080 13.078 -9.113 1.00 54.09 136 GLU A N 1
ATOM 1102 C CA . GLU A 1 136 ? -4.945 14.214 -9.431 1.00 54.09 136 GLU A CA 1
ATOM 1103 C C . GLU A 1 136 ? -6.420 13.806 -9.404 1.00 54.09 136 GLU A C 1
ATOM 1105 O O . GLU A 1 136 ? -7.222 14.485 -8.768 1.00 54.09 136 GLU A O 1
ATOM 1110 N N . THR A 1 137 ? -6.769 12.649 -9.977 1.00 52.84 137 THR A N 1
ATOM 1111 C CA . THR A 1 137 ? -8.134 12.089 -9.924 1.00 52.84 137 THR A CA 1
ATOM 1112 C C . THR A 1 137 ? -8.540 11.738 -8.493 1.00 52.84 137 THR A C 1
ATOM 1114 O O . THR A 1 137 ? -9.697 11.913 -8.120 1.00 52.84 137 THR A O 1
ATOM 1117 N N . ALA A 1 138 ? -7.595 11.290 -7.661 1.00 53.50 138 ALA A N 1
ATOM 1118 C CA . ALA A 1 138 ? -7.841 11.052 -6.242 1.00 53.50 138 ALA A CA 1
ATOM 1119 C C . ALA A 1 138 ? -7.808 12.339 -5.391 1.00 53.50 138 ALA A C 1
ATOM 1121 O O . ALA A 1 138 ? -8.165 12.289 -4.213 1.00 53.50 138 ALA A O 1
ATOM 1122 N N . GLY A 1 139 ? -7.382 13.479 -5.954 1.00 54.75 139 GLY A N 1
ATOM 1123 C CA . GLY A 1 139 ? -7.185 14.731 -5.221 1.00 54.75 139 GLY A CA 1
ATOM 1124 C C . GLY A 1 139 ? -6.212 14.558 -4.053 1.00 54.75 139 GLY A C 1
ATOM 1125 O O . GLY A 1 139 ? -6.575 14.817 -2.909 1.00 54.75 139 GLY A O 1
ATOM 1126 N N . LEU A 1 140 ? -5.021 14.004 -4.316 1.00 59.91 140 LEU A N 1
ATOM 1127 C CA . LEU A 1 140 ? -4.050 13.608 -3.292 1.00 59.91 140 LEU A CA 1
ATOM 1128 C C . LEU A 1 140 ? -2.715 14.354 -3.421 1.00 59.91 140 LEU A C 1
ATOM 1130 O O . LEU A 1 140 ? -1.697 13.809 -3.846 1.00 59.91 140 LEU A O 1
ATOM 1134 N N . SER A 1 141 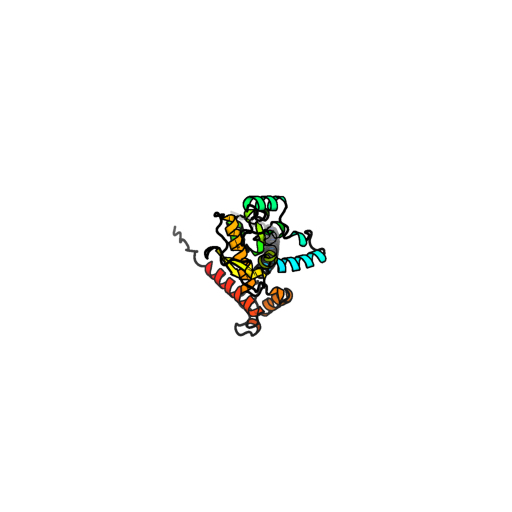? -2.678 15.601 -2.967 1.00 66.88 141 SER A N 1
ATOM 1135 C CA . SER A 1 141 ? -1.452 16.209 -2.446 1.00 66.88 141 SER A CA 1
ATOM 1136 C C . SER A 1 141 ? -0.962 15.453 -1.197 1.00 66.88 141 SER A C 1
ATOM 1138 O O . SER A 1 141 ? -1.722 14.743 -0.533 1.00 66.88 141 SER A O 1
ATOM 1140 N N . SER A 1 142 ? 0.307 15.634 -0.807 1.00 64.44 142 SER A N 1
ATOM 1141 C CA . SER A 1 142 ? 0.851 15.032 0.430 1.00 64.44 142 SER A CA 1
ATOM 1142 C C . SER A 1 142 ? -0.006 15.349 1.666 1.00 64.44 142 SER A C 1
ATOM 1144 O O . SER A 1 142 ? -0.132 14.511 2.553 1.00 64.44 142 SER A O 1
ATOM 1146 N N . ARG A 1 143 ? -0.638 16.533 1.709 1.00 67.88 143 ARG A N 1
ATOM 1147 C CA . ARG A 1 143 ? -1.568 16.929 2.781 1.00 67.88 143 ARG A CA 1
ATOM 1148 C C . ARG A 1 143 ? -2.898 16.188 2.725 1.00 67.88 143 ARG A C 1
ATOM 1150 O O . ARG A 1 143 ? -3.540 16.005 3.750 1.00 67.88 143 ARG A O 1
ATOM 1157 N N . GLU A 1 144 ? -3.326 15.769 1.545 1.00 74.50 144 GLU A N 1
ATOM 1158 C CA . GLU A 1 144 ? -4.590 15.061 1.361 1.00 74.50 144 GLU A CA 1
ATOM 1159 C C . GLU A 1 144 ? -4.488 13.569 1.683 1.00 74.50 144 GLU A C 1
ATOM 1161 O O . GLU A 1 144 ? -5.515 12.945 1.939 1.00 74.50 144 GLU A O 1
ATOM 1166 N N . SER A 1 145 ? -3.268 13.029 1.767 1.00 82.62 145 SER A N 1
ATOM 1167 C CA . SER A 1 145 ? -3.010 11.685 2.305 1.00 82.62 145 SER A CA 1
ATOM 1168 C C . SER A 1 145 ? -3.055 11.645 3.841 1.00 82.62 145 SER A C 1
ATOM 1170 O O . SER A 1 145 ? -3.315 10.598 4.428 1.00 82.62 145 SER A O 1
ATOM 1172 N N . GLU A 1 146 ? -2.861 12.780 4.516 1.00 89.19 146 GLU A N 1
ATOM 1173 C CA . GLU A 1 146 ? -2.943 12.918 5.977 1.00 89.19 146 GLU A CA 1
ATOM 1174 C C . GLU A 1 146 ? -4.389 13.176 6.444 1.00 89.19 146 GLU A C 1
ATOM 1176 O O . GLU A 1 146 ? -4.699 14.181 7.087 1.00 89.19 146 GLU A O 1
ATOM 1181 N N . LYS A 1 147 ? -5.303 12.260 6.108 1.00 92.50 147 LYS A N 1
ATOM 1182 C CA . LYS A 1 147 ? -6.720 12.317 6.500 1.00 92.50 147 LYS A CA 1
ATOM 1183 C C . LYS A 1 147 ? -7.104 11.109 7.339 1.00 92.50 147 LYS A C 1
ATOM 1185 O O . LYS A 1 147 ? -6.585 10.014 7.144 1.00 92.50 147 LYS A O 1
ATOM 1190 N N . SER A 1 148 ? -8.089 11.275 8.219 1.00 95.19 148 SER A N 1
ATOM 1191 C CA . SER A 1 148 ? -8.615 10.160 9.013 1.00 95.19 148 SER A CA 1
ATOM 1192 C C . SER A 1 148 ? -9.211 9.052 8.137 1.00 95.19 148 SER A C 1
ATOM 1194 O O . SER A 1 148 ? -9.094 7.887 8.503 1.00 95.19 148 SER A O 1
ATOM 1196 N N . SER A 1 149 ? -9.755 9.368 6.953 1.00 95.25 149 SER A N 1
ATOM 1197 C CA . SER A 1 149 ? -10.201 8.387 5.944 1.00 95.25 149 SER A CA 1
ATOM 1198 C C . SER A 1 149 ? -9.079 7.477 5.424 1.00 95.25 149 SER A C 1
ATOM 1200 O O . SER A 1 149 ? -9.363 6.362 5.010 1.00 95.25 149 SER A O 1
ATOM 1202 N N . ASN A 1 150 ? -7.813 7.888 5.519 1.00 96.06 150 ASN A N 1
ATOM 1203 C CA . ASN A 1 150 ? -6.652 7.064 5.172 1.00 96.06 150 ASN A CA 1
ATOM 1204 C C . ASN A 1 150 ? -6.087 6.280 6.369 1.00 96.06 150 ASN A C 1
ATOM 1206 O O . ASN A 1 150 ? -5.049 5.644 6.260 1.00 96.06 150 ASN A O 1
ATOM 1210 N N . ALA A 1 151 ? -6.706 6.341 7.545 1.00 97.25 151 ALA A N 1
ATOM 1211 C CA . ALA A 1 151 ? -6.237 5.638 8.733 1.00 97.25 151 ALA A CA 1
ATOM 1212 C C . ALA A 1 151 ? -7.337 4.748 9.307 1.00 97.25 151 ALA A C 1
ATOM 1214 O O . ALA A 1 151 ? -8.529 5.028 9.168 1.00 97.25 151 ALA A O 1
ATOM 1215 N N . VAL A 1 152 ? -6.942 3.660 9.960 1.00 97.19 152 VAL A N 1
ATOM 1216 C CA . VAL A 1 152 ? -7.853 2.646 10.500 1.00 97.19 152 VAL A CA 1
ATOM 1217 C C . VAL A 1 152 ? -7.395 2.167 11.858 1.00 97.19 152 VAL A C 1
ATOM 1219 O O . VAL A 1 152 ? -6.199 2.071 12.126 1.00 97.19 152 VAL A O 1
ATOM 1222 N N . LEU A 1 153 ? -8.354 1.817 12.711 1.00 97.25 153 LEU A N 1
ATOM 1223 C CA . LEU A 1 153 ? -8.066 1.073 13.925 1.00 97.25 153 LEU A CA 1
ATOM 1224 C C . LEU A 1 153 ? -7.929 -0.421 13.598 1.00 97.25 153 LEU A C 1
ATOM 1226 O O . LEU A 1 153 ? -8.876 -1.048 13.124 1.00 97.25 153 LEU A O 1
ATOM 1230 N N . MET A 1 154 ? -6.764 -1.010 13.860 1.00 97.12 154 MET A N 1
ATOM 1231 C CA . MET A 1 154 ? -6.459 -2.398 13.502 1.00 97.12 154 MET A CA 1
ATOM 1232 C C . MET A 1 154 ? -5.870 -3.169 14.686 1.00 97.12 154 MET A C 1
ATOM 1234 O O . MET A 1 154 ? -5.225 -2.600 15.563 1.00 97.12 154 MET A O 1
ATOM 1238 N N . HIS A 1 155 ? -6.084 -4.486 14.722 1.00 97.06 155 HIS A N 1
ATOM 1239 C CA . HIS A 1 155 ? -5.434 -5.365 15.692 1.00 97.06 155 HIS A CA 1
ATOM 1240 C C . HIS A 1 155 ? -3.909 -5.339 15.500 1.00 97.06 155 HIS A C 1
ATOM 1242 O O . HIS A 1 155 ? -3.424 -5.561 14.391 1.00 97.06 155 HIS A O 1
ATOM 1248 N N . LYS A 1 156 ? -3.139 -5.149 16.576 1.00 96.12 156 LYS A N 1
ATOM 1249 C CA . LYS A 1 156 ? -1.671 -4.991 16.533 1.00 96.12 156 LYS A CA 1
ATOM 1250 C C . LYS A 1 156 ? -0.942 -6.137 15.836 1.00 96.12 156 LYS A C 1
ATOM 1252 O O . LYS A 1 156 ? 0.054 -5.911 15.166 1.00 96.12 156 LYS A O 1
ATOM 1257 N N . GLN A 1 157 ? -1.453 -7.364 15.955 1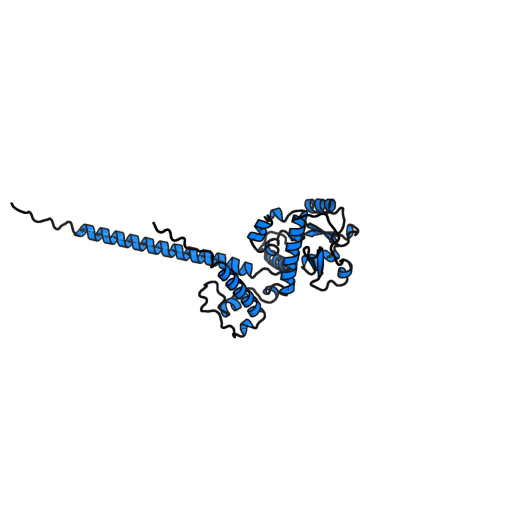.00 96.31 157 GLN A N 1
ATOM 1258 C CA . GLN A 1 157 ? -0.873 -8.525 15.263 1.00 96.31 157 GLN A CA 1
ATOM 1259 C C . GLN A 1 157 ? -1.089 -8.516 13.742 1.00 96.31 157 GLN A C 1
ATOM 1261 O O . GLN A 1 157 ? -0.363 -9.214 13.051 1.00 96.31 157 GLN A O 1
ATOM 1266 N N . LEU A 1 158 ? -2.057 -7.757 13.219 1.00 96.88 158 LEU A N 1
ATOM 1267 C CA . LEU A 1 158 ? -2.320 -7.653 11.780 1.00 96.88 158 LEU A CA 1
ATOM 1268 C C . LEU A 1 158 ? -1.519 -6.527 11.119 1.00 96.88 158 LEU A C 1
ATOM 1270 O O . LEU A 1 158 ? -1.162 -6.658 9.954 1.00 96.88 158 LEU A O 1
ATOM 1274 N N . ILE A 1 159 ? -1.191 -5.462 11.859 1.00 95.38 159 ILE A N 1
ATOM 1275 C CA . ILE A 1 159 ? -0.509 -4.270 11.327 1.00 95.38 159 ILE A CA 1
ATOM 1276 C C . ILE A 1 159 ? 0.795 -4.612 10.584 1.00 95.38 159 ILE A C 1
ATOM 1278 O O . ILE A 1 159 ? 0.963 -4.128 9.467 1.00 95.38 159 ILE A O 1
ATOM 1282 N N . PRO A 1 160 ? 1.707 -5.462 11.107 1.00 93.88 160 PRO A N 1
ATOM 1283 C CA . PRO A 1 160 ? 2.936 -5.791 10.388 1.00 93.88 160 PRO A CA 1
ATOM 1284 C C . PRO A 1 160 ? 2.685 -6.479 9.046 1.00 93.88 160 PRO A C 1
ATOM 1286 O O . PRO A 1 160 ? 3.440 -6.252 8.110 1.00 93.88 160 PRO A O 1
ATOM 1289 N N . PHE A 1 161 ? 1.641 -7.307 8.957 1.00 95.19 161 PHE A N 1
ATOM 1290 C CA . PHE A 1 161 ? 1.268 -8.018 7.735 1.00 95.19 161 PHE A CA 1
ATOM 1291 C C . PHE A 1 161 ? 0.556 -7.099 6.750 1.00 95.19 161 PHE A C 1
ATOM 1293 O O . PHE A 1 161 ? 0.803 -7.191 5.555 1.00 95.19 161 PHE A O 1
ATOM 1300 N N . PHE A 1 162 ? -0.290 -6.197 7.243 1.00 95.50 162 PHE A N 1
ATOM 1301 C CA . PHE A 1 162 ? -0.963 -5.211 6.410 1.00 95.50 162 PHE A CA 1
ATOM 1302 C C . PHE A 1 162 ? 0.055 -4.244 5.793 1.00 95.50 162 PHE A C 1
ATOM 1304 O O . PHE A 1 162 ? 0.150 -4.158 4.579 1.00 95.50 162 PHE A O 1
ATOM 1311 N N . ASN A 1 163 ? 0.930 -3.647 6.610 1.00 91.81 163 ASN A N 1
ATOM 1312 C CA . ASN A 1 163 ? 1.970 -2.721 6.142 1.00 91.81 163 ASN A CA 1
ATOM 1313 C C . ASN A 1 163 ? 3.020 -3.376 5.238 1.00 91.81 163 ASN A C 1
ATOM 1315 O O . ASN A 1 163 ? 3.701 -2.686 4.481 1.00 91.81 163 ASN A O 1
ATOM 1319 N N . ASP A 1 164 ? 3.206 -4.689 5.356 1.00 89.62 164 ASP A N 1
ATOM 1320 C CA . ASP A 1 164 ? 4.091 -5.419 4.460 1.00 89.62 164 ASP A CA 1
ATOM 1321 C C . ASP A 1 164 ? 3.387 -5.850 3.172 1.00 89.62 164 ASP A C 1
ATOM 1323 O O . ASP A 1 164 ? 4.066 -6.369 2.302 1.00 89.62 164 ASP A O 1
ATOM 1327 N N . ASN A 1 165 ? 2.080 -5.621 3.006 1.00 92.38 165 ASN A N 1
ATOM 1328 C CA . ASN A 1 165 ? 1.257 -6.113 1.898 1.00 92.38 165 ASN A CA 1
ATOM 1329 C C . ASN A 1 165 ? 1.090 -7.650 1.871 1.00 92.38 165 ASN A C 1
ATOM 1331 O O . ASN A 1 165 ? 1.097 -8.283 0.818 1.00 92.38 165 ASN A O 1
ATOM 1335 N N . ALA A 1 166 ? 1.025 -8.319 3.022 1.00 93.81 166 ALA A N 1
ATOM 1336 C CA . ALA A 1 166 ? 0.777 -9.766 3.088 1.00 93.81 166 ALA A CA 1
ATOM 1337 C C . ALA A 1 166 ? -0.705 -10.123 2.874 1.00 93.81 166 ALA A C 1
ATOM 1339 O O . ALA A 1 166 ? -1.025 -11.263 2.537 1.00 93.81 166 ALA A O 1
ATOM 1340 N N . PHE A 1 167 ? -1.605 -9.156 3.047 1.00 97.31 167 PHE A N 1
ATOM 1341 C CA . PHE A 1 167 ? -3.021 -9.259 2.715 1.00 97.31 167 PHE A CA 1
ATOM 1342 C C . PHE A 1 167 ? -3.589 -7.869 2.404 1.00 97.31 167 PHE A C 1
ATOM 1344 O O . PHE A 1 167 ? -3.017 -6.860 2.814 1.00 97.31 167 PHE A O 1
ATOM 1351 N N . SER A 1 168 ? -4.721 -7.809 1.707 1.00 97.31 168 SER A N 1
ATOM 1352 C CA . SER A 1 168 ? -5.458 -6.567 1.455 1.00 97.31 168 SER A CA 1
ATOM 1353 C C . SER A 1 168 ? -6.959 -6.842 1.279 1.00 97.31 168 SER A C 1
ATOM 1355 O O . SER A 1 168 ? -7.407 -7.977 1.426 1.00 97.31 168 SER A O 1
ATOM 1357 N N . VAL A 1 169 ? -7.744 -5.797 1.014 1.00 97.75 169 VAL A N 1
ATOM 1358 C CA . VAL A 1 169 ? -9.193 -5.861 0.793 1.00 97.75 169 VAL A CA 1
ATOM 1359 C C . VAL A 1 169 ? -9.490 -5.555 -0.670 1.00 97.75 169 VAL A C 1
ATOM 1361 O O . VAL A 1 169 ? -9.161 -4.469 -1.142 1.00 97.75 169 VAL A O 1
ATOM 1364 N N . ASP A 1 170 ? -10.127 -6.495 -1.360 1.00 96.88 170 ASP A N 1
ATOM 1365 C CA . ASP A 1 170 ? -10.714 -6.278 -2.677 1.00 96.88 170 ASP A CA 1
ATOM 1366 C C . ASP A 1 170 ? -12.121 -5.705 -2.494 1.00 96.88 170 ASP A C 1
ATOM 1368 O O . ASP A 1 170 ? -13.061 -6.404 -2.111 1.00 96.88 170 ASP A O 1
ATOM 1372 N N . ILE A 1 171 ? -12.254 -4.397 -2.689 1.00 95.50 171 ILE A N 1
ATOM 1373 C CA . ILE A 1 171 ? -13.536 -3.717 -2.494 1.00 95.50 171 ILE A CA 1
ATOM 1374 C C . ILE A 1 171 ? -14.506 -3.931 -3.653 1.00 95.50 171 ILE A C 1
ATOM 1376 O O . ILE A 1 171 ? -15.711 -3.784 -3.456 1.00 95.50 171 ILE A O 1
ATOM 1380 N N . ASP A 1 172 ? -14.000 -4.322 -4.820 1.00 93.69 172 ASP A N 1
ATOM 1381 C CA . ASP A 1 172 ? -14.822 -4.603 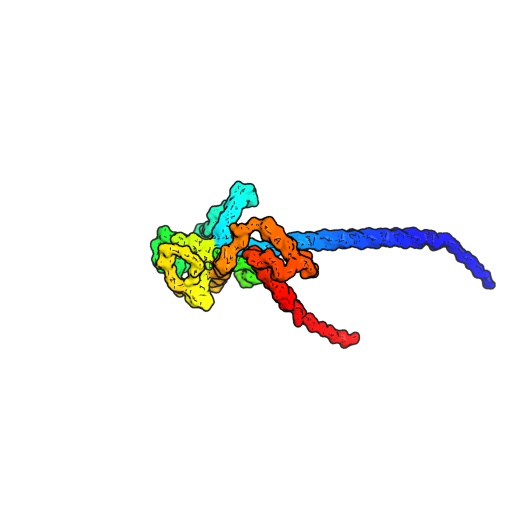-5.991 1.00 93.69 172 ASP A CA 1
ATOM 1382 C C . ASP A 1 172 ? -15.358 -6.055 -5.950 1.00 93.69 172 ASP A C 1
ATOM 1384 O O . ASP A 1 172 ? -16.402 -6.344 -6.534 1.00 93.69 172 ASP A O 1
ATOM 1388 N N . ASP A 1 173 ? -14.740 -6.933 -5.146 1.00 95.12 173 ASP A N 1
ATOM 1389 C CA . ASP A 1 173 ? -15.244 -8.263 -4.759 1.00 95.12 173 ASP A CA 1
ATOM 1390 C C . ASP A 1 173 ? -15.911 -8.256 -3.367 1.00 95.12 173 ASP A C 1
ATOM 1392 O O . ASP A 1 173 ? -15.529 -8.980 -2.448 1.00 95.12 173 ASP A O 1
ATOM 1396 N N . ASN A 1 174 ? -16.909 -7.385 -3.166 1.00 95.62 174 ASN A N 1
ATOM 1397 C CA . ASN A 1 174 ? -17.715 -7.327 -1.932 1.00 95.62 174 ASN A CA 1
ATOM 1398 C C . ASN A 1 174 ? -16.872 -7.223 -0.635 1.00 95.62 174 ASN A C 1
ATOM 1400 O O . ASN A 1 174 ? -17.194 -7.818 0.398 1.00 95.62 174 ASN A O 1
ATOM 1404 N N . TYR A 1 175 ? -15.780 -6.455 -0.684 1.00 96.94 175 TYR A N 1
ATOM 1405 C CA . TYR A 1 175 ? -14.815 -6.301 0.410 1.00 96.94 175 TYR A CA 1
ATOM 1406 C C . TYR A 1 175 ? -14.175 -7.625 0.873 1.00 96.94 175 TYR A C 1
ATOM 1408 O O . TYR A 1 175 ? -13.909 -7.820 2.068 1.00 96.94 175 TYR A O 1
ATOM 1416 N N . HIS A 1 176 ? -13.937 -8.554 -0.052 1.00 97.56 176 HIS A N 1
ATOM 1417 C CA . HIS A 1 176 ? -13.240 -9.807 0.209 1.00 97.56 176 HIS A CA 1
ATOM 1418 C C . HIS A 1 176 ? -11.789 -9.555 0.646 1.00 97.56 176 HIS A C 1
ATOM 1420 O O . HIS A 1 176 ? -11.091 -8.686 0.125 1.00 97.56 176 HIS A O 1
ATOM 1426 N N . ILE A 1 177 ? -11.321 -10.297 1.652 1.00 98.25 177 ILE A N 1
ATOM 1427 C CA . ILE A 1 177 ? -9.953 -10.171 2.160 1.00 98.25 177 ILE A CA 1
ATOM 1428 C C . ILE A 1 177 ? -9.064 -11.168 1.423 1.00 98.25 177 ILE A C 1
ATOM 1430 O O . ILE A 1 177 ? -9.157 -12.379 1.624 1.00 98.25 177 ILE A O 1
ATOM 1434 N N . VAL A 1 178 ? -8.157 -10.640 0.606 1.00 97.00 178 VAL A N 1
ATOM 1435 C CA . VAL A 1 178 ? -7.210 -11.427 -0.183 1.00 97.00 178 VAL A CA 1
ATOM 1436 C C . VAL A 1 178 ? -5.901 -11.548 0.578 1.00 97.00 178 VAL A C 1
ATOM 1438 O O . VAL A 1 178 ? -5.332 -10.552 1.024 1.00 97.00 178 VAL A O 1
ATOM 1441 N N . ILE A 1 179 ? -5.415 -12.778 0.725 1.00 96.19 179 ILE A N 1
ATOM 1442 C CA . ILE A 1 179 ? -4.184 -13.088 1.451 1.00 96.19 179 ILE A CA 1
ATOM 1443 C C . ILE A 1 179 ? -3.144 -13.556 0.450 1.00 96.19 179 ILE A C 1
ATOM 1445 O O . ILE A 1 179 ? -3.335 -14.546 -0.250 1.00 96.19 179 ILE A O 1
ATOM 1449 N N . PHE A 1 180 ? -2.045 -12.822 0.407 1.00 91.38 180 PHE A N 1
ATOM 1450 C CA . PHE A 1 180 ? -0.968 -12.996 -0.552 1.00 91.38 180 PHE A CA 1
ATOM 1451 C C . PHE A 1 180 ? 0.165 -13.860 0.001 1.00 91.38 180 PHE A C 1
ATOM 1453 O O . PHE A 1 180 ? 0.858 -14.536 -0.756 1.00 91.38 180 PHE A O 1
ATOM 1460 N N . ARG A 1 181 ? 0.374 -13.836 1.324 1.00 90.44 181 ARG A N 1
ATOM 1461 C CA . ARG A 1 181 ? 1.468 -14.543 2.003 1.00 90.44 181 ARG A CA 1
ATOM 1462 C C . ARG A 1 181 ? 1.011 -15.177 3.313 1.00 90.44 181 ARG A C 1
ATOM 1464 O O . ARG A 1 181 ? 0.003 -14.782 3.891 1.00 90.44 181 ARG A O 1
ATOM 1471 N N . GLU A 1 182 ? 1.773 -16.163 3.779 1.00 92.62 182 GLU A N 1
ATOM 1472 C CA . GLU A 1 182 ? 1.517 -16.860 5.043 1.00 92.62 182 GLU A CA 1
ATOM 1473 C C . GLU A 1 182 ? 1.567 -15.886 6.232 1.00 92.62 182 GLU A C 1
ATOM 1475 O O . GLU A 1 182 ? 2.500 -15.093 6.368 1.00 92.62 182 GLU A O 1
ATOM 1480 N N . MET A 1 183 ? 0.560 -15.957 7.105 1.00 95.50 183 MET A N 1
ATOM 1481 C CA . MET A 1 183 ? 0.403 -15.054 8.256 1.00 95.50 183 MET A CA 1
ATOM 1482 C C . MET A 1 183 ? 0.507 -15.780 9.605 1.00 95.50 183 MET A C 1
ATOM 1484 O O . MET A 1 183 ? 0.389 -15.155 10.664 1.00 95.50 183 MET A O 1
ATOM 1488 N N . GLY A 1 184 ? 0.694 -17.102 9.597 1.00 95.88 184 GLY A N 1
ATOM 1489 C CA . GLY A 1 184 ? 0.727 -17.924 10.796 1.00 95.88 184 GLY A CA 1
ATOM 1490 C C . GLY A 1 184 ? -0.551 -17.772 11.620 1.00 95.88 184 GLY A C 1
ATOM 1491 O O . GLY A 1 184 ? -1.664 -17.729 11.094 1.00 95.88 184 GLY A O 1
ATOM 1492 N N . SER A 1 185 ? -0.402 -17.636 12.939 1.00 96.31 185 SER A N 1
ATOM 1493 C CA . SER A 1 185 ? -1.543 -17.489 13.850 1.00 96.31 185 SER A CA 1
ATOM 1494 C C . SER A 1 185 ? -2.354 -16.208 13.627 1.00 96.31 185 SER A C 1
ATOM 1496 O O . SER A 1 185 ? -3.537 -16.188 13.957 1.00 96.31 185 SER A O 1
ATOM 1498 N N . ALA A 1 186 ? -1.784 -15.157 13.027 1.00 96.19 186 ALA A N 1
ATOM 1499 C CA . ALA A 1 186 ? -2.520 -13.920 12.765 1.00 96.19 186 ALA A CA 1
ATOM 1500 C C . ALA A 1 186 ? -3.652 -14.122 11.741 1.00 96.19 186 ALA A C 1
ATOM 1502 O O . ALA A 1 186 ? -4.638 -13.384 11.762 1.00 96.19 186 ALA A O 1
ATOM 1503 N N . ARG A 1 187 ? -3.568 -15.163 10.895 1.00 96.56 187 ARG A N 1
ATOM 1504 C CA . ARG A 1 187 ? -4.613 -15.522 9.926 1.00 96.56 187 ARG A CA 1
ATOM 1505 C C . ARG A 1 187 ? -5.978 -15.727 10.577 1.00 96.56 187 ARG A C 1
ATOM 1507 O O . ARG A 1 187 ? -6.986 -15.370 9.968 1.00 96.56 187 ARG A O 1
ATOM 1514 N N . SER A 1 188 ? -6.028 -16.295 11.785 1.00 96.56 188 SER A N 1
ATOM 1515 C CA . SER A 1 188 ? -7.294 -16.593 12.469 1.00 96.56 188 SER A CA 1
ATOM 1516 C C . SER A 1 188 ? -8.027 -15.340 12.952 1.00 96.56 188 SER A C 1
ATOM 1518 O O . SER A 1 188 ? -9.184 -15.431 13.349 1.00 96.56 188 SER A O 1
ATOM 1520 N N . LEU A 1 189 ? -7.367 -14.177 12.930 1.00 95.88 189 LEU A N 1
ATOM 1521 C CA . LEU A 1 189 ? -7.977 -12.886 13.243 1.00 95.88 189 LEU A CA 1
ATOM 1522 C C . LEU A 1 189 ? -8.703 -12.275 12.038 1.00 95.88 189 LEU A C 1
ATOM 1524 O O . LEU A 1 189 ? -9.498 -11.357 12.220 1.00 95.88 189 LEU A O 1
ATOM 1528 N N . LEU A 1 190 ? -8.426 -12.735 10.814 1.00 97.06 190 LEU A N 1
ATOM 1529 C CA . LEU A 1 190 ? -9.057 -12.191 9.615 1.00 97.06 190 LEU A CA 1
ATOM 1530 C C . LEU A 1 190 ? -10.345 -12.953 9.280 1.00 97.06 190 LEU A C 1
ATOM 1532 O O . LEU A 1 190 ? -10.287 -14.169 9.050 1.00 97.06 190 LEU A O 1
ATOM 1536 N N . PRO A 1 191 ? -11.497 -12.265 9.182 1.00 97.19 191 PRO A N 1
ATOM 1537 C CA . PRO A 1 191 ? -12.670 -12.845 8.544 1.00 97.19 191 PRO A CA 1
ATOM 1538 C C . PRO A 1 191 ? -12.408 -13.064 7.045 1.00 97.19 191 PRO A C 1
ATOM 1540 O O . PRO A 1 191 ? -11.380 -12.658 6.508 1.00 97.19 191 PRO A O 1
ATOM 1543 N N . THR A 1 192 ? -13.344 -13.711 6.353 1.00 97.56 192 THR A N 1
ATOM 1544 C CA . THR A 1 192 ? -13.277 -13.839 4.886 1.00 97.56 192 THR A CA 1
ATOM 1545 C C . THR A 1 192 ? -13.547 -12.504 4.189 1.00 97.56 192 THR A C 1
ATOM 1547 O O . THR A 1 192 ? -12.925 -12.202 3.182 1.00 97.56 192 THR A O 1
ATOM 1550 N N . HIS A 1 193 ? -14.443 -11.685 4.742 1.00 97.81 193 HIS A N 1
ATOM 1551 C CA . HIS A 1 193 ? -14.796 -10.372 4.201 1.00 97.81 193 HIS A CA 1
ATOM 1552 C C . HIS A 1 193 ? -14.648 -9.316 5.283 1.00 97.81 193 HIS A C 1
ATOM 1554 O O . HIS A 1 193 ? -14.933 -9.578 6.459 1.00 97.81 193 HIS A O 1
ATOM 1560 N N . MET A 1 194 ? -14.238 -8.115 4.889 1.00 96.69 194 MET A N 1
ATOM 1561 C CA . MET A 1 194 ? -14.272 -6.974 5.784 1.00 96.69 194 MET A CA 1
ATOM 1562 C C . MET A 1 194 ? -15.731 -6.725 6.201 1.00 96.69 194 MET A C 1
ATOM 1564 O O . MET A 1 194 ? -16.623 -6.708 5.352 1.00 96.69 194 MET A O 1
ATOM 1568 N N . PRO A 1 195 ? -16.016 -6.554 7.500 1.00 94.50 195 PRO A N 1
ATOM 1569 C CA . PRO A 1 195 ? -17.390 -6.378 7.937 1.00 94.50 195 PRO A CA 1
ATOM 1570 C C . PRO A 1 195 ? -18.011 -5.090 7.360 1.00 94.50 195 PRO A C 1
ATOM 1572 O O . PRO A 1 195 ? -17.277 -4.123 7.126 1.00 94.50 195 PRO A O 1
ATOM 1575 N N . PRO A 1 196 ? -19.349 -5.022 7.213 1.00 88.12 196 PRO A N 1
ATOM 1576 C CA . PRO A 1 196 ? -20.031 -3.901 6.564 1.00 88.12 196 PRO A CA 1
ATOM 1577 C C . PRO A 1 196 ? -19.769 -2.552 7.237 1.00 88.12 196 PRO A C 1
ATOM 1579 O O . PRO A 1 196 ? -19.766 -2.438 8.469 1.00 88.12 196 PRO A O 1
ATOM 1582 N N . ARG A 1 197 ? -19.567 -1.508 6.438 1.00 90.50 197 ARG A N 1
ATOM 1583 C CA . ARG A 1 197 ? -19.336 -0.130 6.888 1.00 90.50 197 ARG A CA 1
ATOM 1584 C C . ARG A 1 197 ? -20.233 0.816 6.092 1.00 90.50 197 ARG A C 1
ATOM 1586 O O . ARG A 1 197 ? -20.667 0.477 4.997 1.00 90.50 197 ARG A O 1
ATOM 1593 N N . GLU A 1 198 ? -20.504 1.992 6.649 1.00 91.38 198 GLU A N 1
ATOM 1594 C CA . GLU A 1 198 ? -21.032 3.106 5.864 1.00 91.38 198 GLU A CA 1
ATOM 1595 C C . GLU A 1 198 ? -20.090 3.428 4.699 1.00 91.38 198 GLU A C 1
ATOM 1597 O O . GLU A 1 198 ? -18.865 3.402 4.854 1.00 91.38 198 GLU A O 1
ATOM 1602 N N . HIS A 1 199 ? -20.680 3.711 3.541 1.00 91.88 199 HIS A N 1
ATOM 1603 C CA . HIS A 1 199 ? -19.941 4.024 2.328 1.00 91.88 199 HIS A CA 1
ATOM 1604 C C . HIS A 1 199 ? -19.158 5.334 2.494 1.00 91.88 199 HIS A C 1
ATOM 1606 O O . HIS A 1 199 ? -19.735 6.395 2.742 1.00 91.88 199 HIS A O 1
ATOM 1612 N N . ASP A 1 200 ? -17.843 5.256 2.302 1.00 94.00 200 ASP A N 1
ATOM 1613 C CA . ASP A 1 200 ? -16.912 6.383 2.318 1.00 94.00 200 ASP A CA 1
ATOM 1614 C C . ASP A 1 200 ? -15.973 6.249 1.112 1.00 94.00 200 ASP A C 1
ATOM 1616 O O . ASP A 1 200 ? -15.042 5.442 1.104 1.00 94.00 200 ASP A O 1
ATOM 1620 N N . ALA A 1 201 ? -16.224 7.062 0.082 1.00 92.62 201 ALA A N 1
ATOM 1621 C CA . ALA A 1 201 ? -15.491 7.007 -1.180 1.00 92.62 201 ALA A CA 1
ATOM 1622 C C . ALA A 1 201 ? -13.987 7.294 -1.018 1.00 92.62 201 ALA A C 1
ATOM 1624 O O . ALA A 1 201 ? -13.170 6.756 -1.768 1.00 92.62 201 ALA A O 1
ATOM 1625 N N . GLN A 1 202 ? -13.593 8.122 -0.041 1.00 91.62 202 GLN A N 1
ATOM 1626 C CA . GLN A 1 202 ? -12.175 8.406 0.199 1.00 91.62 202 GLN A CA 1
ATOM 1627 C C . GLN A 1 202 ? -11.496 7.206 0.849 1.00 91.62 202 GLN A C 1
ATOM 1629 O O . GLN A 1 202 ? -10.433 6.784 0.400 1.00 91.62 202 GLN A O 1
ATOM 1634 N N . PHE A 1 203 ? -12.126 6.632 1.873 1.00 94.25 203 PHE A N 1
ATOM 1635 C CA . PHE A 1 203 ? -11.648 5.411 2.517 1.00 94.25 203 PHE A CA 1
ATOM 1636 C C . PHE A 1 203 ? -11.477 4.266 1.506 1.00 94.25 203 PHE A C 1
ATOM 1638 O O . PHE A 1 203 ? -10.431 3.618 1.461 1.00 94.25 203 PHE A O 1
ATOM 1645 N N . GLU A 1 204 ? -12.466 4.070 0.634 1.00 94.88 204 GLU A N 1
ATOM 1646 C CA . GLU A 1 204 ? -12.409 3.080 -0.442 1.00 94.88 204 GLU A CA 1
ATOM 1647 C C . GLU A 1 204 ? -11.298 3.352 -1.457 1.00 94.88 204 GLU A C 1
ATOM 1649 O O . GLU A 1 204 ? -10.642 2.419 -1.915 1.00 94.88 204 GLU A O 1
ATOM 1654 N N . THR A 1 205 ? -11.038 4.620 -1.784 1.00 92.44 205 THR A N 1
ATOM 1655 C CA . THR A 1 205 ? -9.922 5.000 -2.662 1.00 92.44 205 THR A CA 1
ATOM 1656 C C . THR A 1 205 ? -8.584 4.547 -2.074 1.00 92.44 205 THR A C 1
ATOM 1658 O O . THR A 1 205 ? -7.767 3.960 -2.784 1.00 92.44 205 THR A O 1
ATOM 1661 N N . PHE A 1 206 ? -8.371 4.744 -0.769 1.00 94.69 206 PHE A N 1
ATOM 1662 C CA . PHE A 1 206 ? -7.158 4.272 -0.098 1.00 94.69 206 PHE A CA 1
ATOM 1663 C C . PHE A 1 206 ? -7.084 2.742 -0.023 1.00 94.69 206 PHE A C 1
ATOM 1665 O O . PHE A 1 206 ? -6.001 2.189 -0.208 1.00 94.69 206 PHE A O 1
ATOM 1672 N N . LEU A 1 207 ? -8.208 2.043 0.181 1.00 95.94 207 LEU A N 1
ATOM 1673 C CA . LEU A 1 207 ? -8.235 0.576 0.137 1.00 95.94 207 LEU A CA 1
ATOM 1674 C C . LEU A 1 207 ? -7.898 0.028 -1.256 1.00 95.94 207 LEU A C 1
ATOM 1676 O O . LEU A 1 207 ? -7.046 -0.853 -1.350 1.00 95.94 207 LEU A O 1
ATOM 1680 N N . ARG A 1 208 ? -8.485 0.577 -2.331 1.00 93.94 208 ARG A N 1
ATOM 1681 C CA . ARG A 1 208 ? -8.125 0.245 -3.727 1.00 93.94 208 ARG A CA 1
ATOM 1682 C C . ARG A 1 208 ? -6.634 0.449 -3.969 1.00 93.94 208 ARG A C 1
ATOM 1684 O O . ARG A 1 208 ? -5.965 -0.432 -4.501 1.00 93.94 208 ARG A O 1
ATOM 1691 N N . ALA A 1 209 ? -6.092 1.581 -3.528 1.00 91.12 209 ALA A N 1
ATOM 1692 C CA . ALA A 1 209 ? -4.675 1.888 -3.688 1.00 91.12 209 ALA A CA 1
ATOM 1693 C C . ALA A 1 209 ? -3.772 0.909 -2.918 1.00 91.12 209 ALA A C 1
ATOM 1695 O O . ALA A 1 209 ? -2.778 0.422 -3.461 1.00 91.12 209 ALA A O 1
ATOM 1696 N N . HIS A 1 210 ? -4.142 0.555 -1.683 1.00 94.50 210 HIS A N 1
ATOM 1697 C CA . HIS A 1 210 ? -3.449 -0.471 -0.904 1.00 94.50 210 HIS A CA 1
ATOM 1698 C C . HIS A 1 210 ? -3.539 -1.856 -1.565 1.00 94.50 210 HIS A C 1
ATOM 1700 O O . HIS A 1 210 ? -2.542 -2.573 -1.636 1.00 94.50 210 HIS A O 1
ATOM 1706 N N . PHE A 1 211 ? -4.704 -2.230 -2.100 1.00 93.94 211 PHE A N 1
ATOM 1707 C CA . PHE A 1 211 ? -4.911 -3.479 -2.832 1.00 9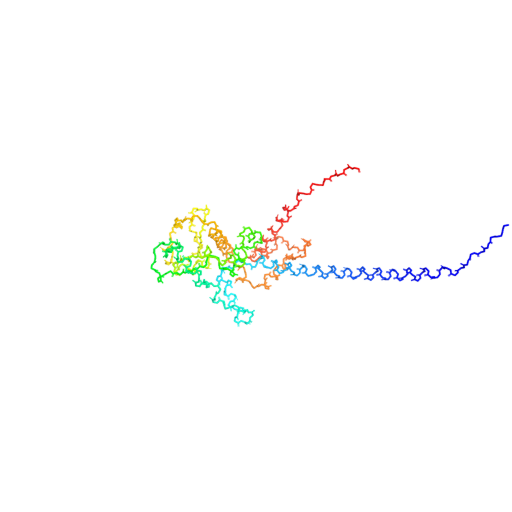3.94 211 PHE A CA 1
ATOM 1708 C C . PHE A 1 211 ? -4.059 -3.558 -4.095 1.00 93.94 211 PHE A C 1
ATOM 1710 O O . PHE A 1 211 ? -3.333 -4.533 -4.271 1.00 93.94 211 PHE A O 1
ATOM 1717 N N . HIS A 1 212 ? -4.042 -2.506 -4.912 1.00 88.31 212 HIS A N 1
ATOM 1718 C CA . HIS A 1 212 ? -3.182 -2.431 -6.092 1.00 88.31 212 HIS A CA 1
ATOM 1719 C C . HIS A 1 212 ? -1.697 -2.510 -5.722 1.00 88.31 212 HIS A C 1
ATOM 1721 O O . HIS A 1 212 ? -0.948 -3.253 -6.353 1.00 88.31 212 HIS A O 1
ATOM 1727 N N . SER A 1 213 ? -1.270 -1.794 -4.676 1.00 85.81 213 SER A N 1
ATOM 1728 C CA . SER A 1 213 ? 0.097 -1.893 -4.146 1.00 85.81 213 SER A CA 1
ATOM 1729 C C . SER A 1 213 ? 0.421 -3.319 -3.681 1.00 85.81 213 SER A C 1
ATOM 1731 O O . SER A 1 213 ? 1.488 -3.862 -3.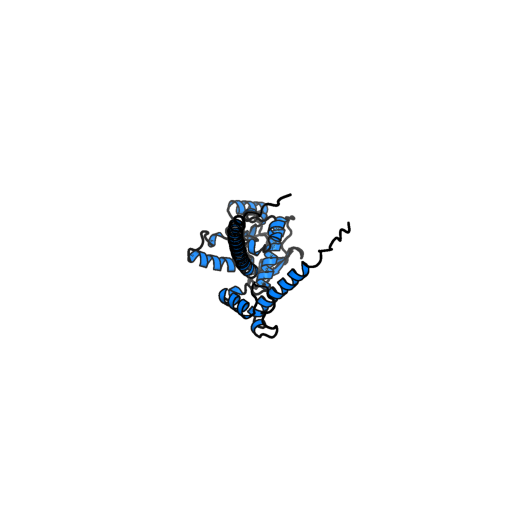979 1.00 85.81 213 SER A O 1
ATOM 1733 N N . SER A 1 214 ? -0.534 -3.984 -3.028 1.00 89.81 214 SER A N 1
ATOM 1734 C CA . SER A 1 214 ? -0.359 -5.353 -2.544 1.00 89.81 214 SER A CA 1
ATOM 1735 C C . SER A 1 214 ? -0.252 -6.375 -3.669 1.00 89.81 214 SER A C 1
ATOM 1737 O O . SER A 1 214 ? 0.651 -7.210 -3.645 1.00 89.81 214 SER A O 1
ATOM 1739 N N . ILE A 1 215 ? -1.100 -6.259 -4.693 1.00 86.50 215 ILE A N 1
ATOM 1740 C CA . ILE A 1 215 ? -1.011 -7.063 -5.914 1.00 86.50 215 ILE A CA 1
ATOM 1741 C C . ILE A 1 215 ? 0.351 -6.868 -6.569 1.00 86.50 215 ILE A C 1
ATOM 1743 O O . ILE A 1 215 ? 1.029 -7.853 -6.845 1.00 86.50 215 ILE A O 1
ATOM 1747 N N . ARG A 1 216 ? 0.781 -5.617 -6.775 1.00 78.44 216 ARG A N 1
ATOM 1748 C CA . ARG A 1 216 ? 2.075 -5.322 -7.404 1.00 78.44 216 ARG A CA 1
ATOM 1749 C C . ARG A 1 216 ? 3.227 -5.934 -6.611 1.00 78.44 216 ARG A C 1
ATOM 1751 O O . ARG A 1 216 ? 4.021 -6.686 -7.158 1.00 78.44 216 ARG A O 1
ATOM 1758 N N . SER A 1 217 ? 3.275 -5.694 -5.305 1.00 77.00 217 SER A N 1
ATOM 1759 C CA . SER A 1 217 ? 4.342 -6.248 -4.462 1.00 77.00 217 SER A CA 1
ATOM 1760 C C . SER A 1 217 ? 4.330 -7.781 -4.361 1.00 77.00 217 SER A C 1
ATOM 1762 O O . SER A 1 217 ? 5.369 -8.360 -4.062 1.00 77.00 217 SER A O 1
ATOM 1764 N N . THR A 1 218 ? 3.197 -8.447 -4.621 1.00 78.75 218 THR A N 1
ATOM 1765 C CA . THR A 1 218 ? 3.089 -9.915 -4.543 1.00 78.75 218 THR A CA 1
ATOM 1766 C C . THR A 1 218 ? 3.311 -10.603 -5.887 1.00 78.75 218 THR A C 1
ATOM 1768 O O . THR A 1 218 ? 4.110 -11.533 -5.960 1.00 78.75 218 THR A O 1
ATOM 1771 N N . ILE A 1 219 ? 2.601 -10.195 -6.945 1.00 70.75 219 ILE A N 1
ATOM 1772 C CA . ILE A 1 219 ? 2.659 -10.863 -8.257 1.00 70.75 219 ILE A CA 1
ATOM 1773 C C . ILE A 1 219 ? 4.062 -10.744 -8.852 1.00 70.75 219 ILE A C 1
ATOM 1775 O O . ILE A 1 219 ? 4.606 -11.734 -9.339 1.00 70.75 219 ILE A O 1
ATOM 1779 N N . PHE A 1 220 ? 4.682 -9.571 -8.725 1.00 63.50 220 PHE A N 1
ATOM 1780 C CA . PHE A 1 220 ? 6.028 -9.331 -9.242 1.00 63.50 220 PHE A CA 1
ATOM 1781 C C . PHE A 1 220 ? 7.136 -9.871 -8.317 1.00 63.50 220 PHE A C 1
ATOM 1783 O O . PHE A 1 220 ? 8.294 -9.544 -8.509 1.00 63.50 220 PHE A O 1
ATOM 1790 N N . HIS A 1 221 ? 6.805 -10.704 -7.312 1.00 56.12 221 HIS A N 1
ATOM 1791 C CA . HIS A 1 221 ? 7.751 -11.264 -6.325 1.00 56.12 221 HIS A CA 1
ATOM 1792 C C . HIS A 1 221 ? 8.575 -10.205 -5.561 1.00 56.12 221 HIS A C 1
ATOM 1794 O O . HIS A 1 221 ? 9.613 -10.499 -4.968 1.00 56.12 221 HIS A O 1
ATOM 1800 N N . GLY A 1 222 ? 8.047 -8.984 -5.483 1.00 57.28 222 GLY A N 1
ATOM 1801 C CA . GLY A 1 222 ? 8.722 -7.828 -4.916 1.00 57.28 222 GLY A CA 1
ATOM 1802 C C . GLY A 1 222 ? 9.572 -7.088 -5.944 1.00 57.28 222 GLY A C 1
ATOM 1803 O O . GLY A 1 222 ? 9.751 -7.496 -7.080 1.00 57.28 222 GLY A O 1
ATOM 1804 N N . ASP A 1 223 ? 10.074 -5.930 -5.544 1.00 61.06 223 ASP A N 1
ATOM 1805 C CA . ASP A 1 223 ? 10.934 -5.133 -6.406 1.00 61.06 223 ASP A CA 1
ATOM 1806 C C . ASP A 1 223 ? 12.183 -5.915 -6.816 1.00 61.06 223 ASP A C 1
ATOM 1808 O O . ASP A 1 223 ? 12.916 -6.398 -5.949 1.00 61.06 223 ASP A O 1
ATOM 1812 N N . ILE A 1 224 ? 12.475 -5.973 -8.114 1.00 69.25 224 ILE A N 1
ATOM 1813 C CA . ILE A 1 224 ? 13.699 -6.594 -8.610 1.00 69.25 224 ILE A CA 1
ATOM 1814 C C . ILE A 1 224 ? 14.963 -5.958 -8.002 1.00 69.25 224 ILE A C 1
ATOM 1816 O O . ILE A 1 224 ? 15.998 -6.609 -7.898 1.00 69.25 224 ILE A O 1
ATOM 1820 N N . ARG A 1 225 ? 14.886 -4.727 -7.474 1.00 59.59 225 ARG A N 1
ATOM 1821 C CA . ARG A 1 225 ? 15.953 -4.092 -6.681 1.00 59.59 225 ARG A CA 1
ATOM 1822 C C . ARG A 1 225 ? 16.295 -4.817 -5.378 1.00 59.59 225 ARG A C 1
ATOM 1824 O O . ARG A 1 225 ? 17.386 -4.631 -4.843 1.00 59.59 225 ARG A O 1
ATOM 1831 N N . ASN A 1 226 ? 15.369 -5.606 -4.839 1.00 61.06 226 ASN A N 1
ATOM 1832 C CA . ASN A 1 226 ? 15.631 -6.438 -3.666 1.00 61.06 226 ASN A CA 1
ATOM 1833 C C . ASN A 1 226 ? 16.605 -7.574 -4.003 1.00 61.06 226 ASN A C 1
ATOM 1835 O O . ASN A 1 226 ? 17.334 -8.038 -3.128 1.00 61.06 226 ASN A O 1
ATOM 1839 N N . GLU A 1 227 ? 16.629 -7.999 -5.266 1.00 71.81 227 GLU A N 1
ATOM 1840 C CA . GLU A 1 227 ? 17.475 -9.085 -5.756 1.00 71.81 227 GLU A CA 1
ATOM 1841 C C . GLU A 1 227 ? 18.704 -8.576 -6.524 1.00 71.81 227 GLU A C 1
ATOM 1843 O O . GLU A 1 227 ? 19.764 -9.203 -6.489 1.00 71.81 227 GLU A O 1
ATOM 1848 N N . TYR A 1 228 ? 18.599 -7.415 -7.177 1.00 77.81 228 TYR A N 1
ATOM 1849 C CA . TYR A 1 228 ? 19.638 -6.839 -8.028 1.00 77.81 228 TYR A CA 1
ATOM 1850 C C . TYR A 1 228 ? 19.906 -5.379 -7.654 1.00 77.81 228 TYR A C 1
ATOM 1852 O O . TYR A 1 228 ? 18.998 -4.574 -7.502 1.00 77.81 228 TYR A O 1
ATOM 1860 N N . SER A 1 229 ? 21.173 -4.976 -7.559 1.00 80.88 229 SER A N 1
ATOM 1861 C CA . SER A 1 229 ? 21.495 -3.561 -7.328 1.00 80.88 229 SER A CA 1
ATOM 1862 C C . SER A 1 229 ? 21.068 -2.684 -8.513 1.00 80.88 229 SER A C 1
ATOM 1864 O O . SER A 1 229 ? 21.102 -3.135 -9.659 1.00 80.88 229 SER A O 1
ATOM 1866 N N . THR A 1 230 ? 20.767 -1.402 -8.273 1.00 77.31 230 THR A N 1
ATOM 1867 C CA . THR A 1 230 ? 20.432 -0.433 -9.338 1.00 77.31 230 THR A CA 1
ATOM 1868 C C . THR A 1 230 ? 21.454 -0.443 -10.478 1.00 77.31 230 THR A C 1
ATOM 1870 O O . THR A 1 230 ? 21.076 -0.465 -11.641 1.00 77.31 230 THR A O 1
ATOM 1873 N N . ASN A 1 231 ? 22.752 -0.514 -10.162 1.00 81.75 231 ASN A N 1
ATOM 1874 C CA . ASN A 1 231 ? 23.809 -0.593 -11.177 1.00 81.75 231 ASN A CA 1
ATOM 1875 C C . ASN A 1 231 ? 23.738 -1.878 -12.012 1.00 81.75 231 ASN A C 1
ATOM 1877 O O . ASN A 1 231 ? 24.090 -1.857 -13.184 1.00 81.75 231 ASN A O 1
ATOM 1881 N N . THR A 1 232 ? 23.302 -2.994 -11.424 1.00 88.19 232 THR A N 1
ATOM 1882 C CA . THR A 1 232 ? 23.121 -4.256 -12.155 1.00 88.19 232 THR A CA 1
ATOM 1883 C C . THR A 1 232 ? 21.950 -4.160 -13.123 1.00 88.19 232 THR A C 1
ATOM 1885 O O . THR A 1 232 ? 22.078 -4.603 -14.259 1.00 88.19 232 THR A O 1
ATOM 1888 N N . ILE A 1 233 ? 20.848 -3.540 -12.693 1.00 85.44 233 ILE A N 1
ATOM 1889 C CA . ILE A 1 233 ? 19.667 -3.299 -13.531 1.00 85.44 233 ILE A CA 1
ATOM 1890 C C . ILE A 1 233 ? 20.031 -2.375 -14.694 1.00 85.44 233 ILE A C 1
ATOM 1892 O O . ILE A 1 233 ? 19.836 -2.747 -15.844 1.00 85.44 233 ILE A O 1
ATOM 1896 N N . LEU A 1 234 ? 20.629 -1.214 -14.403 1.00 85.25 234 LEU A N 1
ATOM 1897 C CA . LEU A 1 234 ? 21.029 -0.242 -15.425 1.00 85.25 234 LEU A CA 1
ATOM 1898 C C . LEU A 1 234 ? 22.021 -0.836 -16.423 1.00 85.25 234 LEU A C 1
ATOM 1900 O O . LEU A 1 234 ? 21.847 -0.665 -17.624 1.00 85.25 234 LEU A O 1
ATOM 1904 N N . ARG A 1 235 ? 23.020 -1.581 -15.936 1.00 89.69 235 ARG A N 1
ATOM 1905 C CA . ARG A 1 235 ? 23.970 -2.273 -16.807 1.00 89.69 235 ARG A CA 1
ATOM 1906 C C . ARG A 1 235 ? 23.271 -3.309 -17.683 1.00 89.69 235 ARG A C 1
ATOM 1908 O O . ARG A 1 235 ? 23.582 -3.375 -18.859 1.00 89.69 235 ARG A O 1
ATOM 1915 N N . MET A 1 236 ? 22.331 -4.090 -17.143 1.00 92.44 236 MET A N 1
ATOM 1916 C CA . MET A 1 236 ? 21.570 -5.065 -17.934 1.00 92.44 236 MET A CA 1
ATOM 1917 C C . MET A 1 236 ? 20.712 -4.378 -19.005 1.00 92.44 236 MET A C 1
ATOM 1919 O O . MET A 1 236 ? 20.660 -4.851 -20.132 1.00 92.44 236 MET A O 1
ATOM 1923 N N . MET A 1 237 ? 20.065 -3.259 -18.674 1.00 90.38 237 MET A N 1
ATOM 1924 C CA . MET A 1 237 ? 19.299 -2.470 -19.642 1.00 90.38 237 MET A CA 1
ATOM 1925 C C . MET A 1 237 ? 20.195 -1.948 -20.771 1.00 90.38 237 MET A C 1
ATOM 1927 O O . MET A 1 237 ? 19.873 -2.155 -21.935 1.00 90.38 237 MET A O 1
ATOM 1931 N N . GLU A 1 238 ? 21.343 -1.353 -20.439 1.00 89.12 238 GLU A N 1
ATOM 1932 C CA . GLU A 1 238 ? 22.345 -0.892 -21.412 1.00 89.12 238 GLU A CA 1
ATOM 1933 C C . GLU A 1 238 ? 22.848 -2.045 -22.296 1.00 89.12 238 GLU A C 1
ATOM 1935 O O . GLU A 1 238 ? 22.859 -1.950 -23.518 1.00 89.12 238 GLU A O 1
ATOM 1940 N N . GLU A 1 239 ? 23.189 -3.174 -21.679 1.00 91.69 239 GLU A N 1
ATOM 1941 C CA . GLU A 1 239 ? 23.650 -4.395 -22.340 1.00 91.69 239 GLU A CA 1
ATOM 1942 C C . GLU A 1 239 ? 22.628 -5.011 -23.310 1.00 91.69 239 GLU A C 1
ATOM 1944 O O . GLU A 1 239 ? 23.022 -5.702 -24.257 1.00 91.69 239 GLU A O 1
ATOM 1949 N N . LEU A 1 240 ? 21.338 -4.796 -23.053 1.00 92.56 240 LEU A N 1
ATOM 1950 C CA . LEU A 1 240 ? 20.210 -5.243 -23.869 1.00 92.56 240 LEU A CA 1
ATOM 1951 C C . LEU A 1 240 ? 19.762 -4.188 -24.894 1.00 92.56 240 LEU A C 1
ATOM 1953 O O . LEU A 1 240 ? 18.780 -4.412 -25.602 1.00 92.56 240 LEU A O 1
ATOM 1957 N N . GLY A 1 241 ? 20.445 -3.042 -24.964 1.00 89.88 241 GLY A N 1
ATOM 1958 C CA . GLY A 1 241 ? 20.058 -1.926 -25.828 1.00 89.88 241 GLY A CA 1
ATOM 1959 C C . GLY A 1 241 ? 18.765 -1.232 -25.392 1.00 89.88 241 GLY A C 1
ATOM 1960 O O . GLY A 1 241 ? 18.154 -0.501 -26.164 1.00 89.88 241 GLY A O 1
ATOM 1961 N N . VAL A 1 242 ? 18.323 -1.448 -24.150 1.00 85.44 242 VAL A N 1
ATOM 1962 C CA . VAL A 1 242 ? 17.169 -0.768 -23.548 1.00 85.44 242 VAL A CA 1
ATOM 1963 C C . VAL A 1 242 ? 17.634 0.573 -22.992 1.00 85.44 242 VAL A C 1
ATOM 1965 O O . VAL A 1 242 ? 17.814 0.765 -21.787 1.00 85.44 242 VAL A O 1
ATOM 1968 N N . GLY A 1 243 ? 17.885 1.495 -23.916 1.00 74.25 243 GLY A N 1
ATOM 1969 C CA . GLY A 1 243 ? 18.251 2.878 -23.651 1.00 74.25 243 GLY A CA 1
ATOM 1970 C C . GLY A 1 243 ? 17.063 3.837 -23.737 1.00 74.25 243 GLY A C 1
ATOM 1971 O O . GLY A 1 243 ? 15.929 3.459 -24.007 1.00 74.25 243 GLY A O 1
ATOM 1972 N N . LEU A 1 244 ? 17.341 5.110 -23.468 1.00 59.31 244 LEU A N 1
ATOM 1973 C CA . LEU A 1 244 ? 16.390 6.227 -23.568 1.00 59.31 244 LEU A CA 1
ATOM 1974 C C . LEU A 1 244 ? 16.528 7.023 -24.864 1.00 59.31 244 LEU A C 1
ATOM 1976 O O . LEU A 1 244 ? 15.735 7.927 -25.119 1.00 59.31 244 LEU A O 1
ATOM 1980 N N . GLU A 1 245 ? 17.578 6.730 -25.620 1.00 65.81 245 GLU A N 1
ATOM 1981 C CA . GLU A 1 245 ? 17.789 7.261 -26.955 1.00 65.81 245 GLU A CA 1
ATOM 1982 C C . GLU A 1 245 ? 17.145 6.216 -27.871 1.00 65.81 245 GLU A C 1
ATOM 1984 O O . GLU A 1 245 ? 17.588 5.073 -27.977 1.00 65.81 245 GLU A O 1
ATOM 1989 N N . ASP A 1 246 ? 15.918 6.566 -28.261 1.00 57.75 246 ASP A N 1
ATOM 1990 C CA . ASP A 1 246 ? 14.924 5.745 -28.943 1.00 57.75 246 ASP A CA 1
ATOM 1991 C C . ASP A 1 246 ? 15.279 5.628 -30.422 1.00 57.75 246 ASP A C 1
ATOM 1993 O O . ASP A 1 246 ? 14.643 6.209 -31.299 1.00 57.75 246 ASP A O 1
ATOM 1997 N N . ASP A 1 247 ? 16.368 4.923 -30.685 1.00 59.66 247 ASP A N 1
ATOM 1998 C CA . ASP A 1 247 ? 16.777 4.604 -32.044 1.00 59.66 247 ASP A CA 1
ATOM 1999 C C . ASP A 1 247 ? 16.123 3.285 -32.479 1.00 59.66 247 ASP A C 1
ATOM 2001 O O . ASP A 1 247 ? 16.075 2.992 -33.665 1.00 59.66 247 ASP A O 1
ATOM 2005 N N . GLY A 1 248 ? 15.619 2.472 -31.534 1.00 61.03 248 GLY A N 1
ATOM 2006 C CA . GLY A 1 248 ? 14.972 1.170 -31.766 1.00 61.03 248 GLY A CA 1
ATOM 2007 C C . GLY A 1 248 ? 15.873 0.087 -32.384 1.00 61.03 248 GLY A C 1
ATOM 2008 O O . GLY A 1 248 ? 15.588 -1.104 -32.232 1.00 61.03 248 GLY A O 1
ATOM 2009 N N . ASP A 1 249 ? 16.966 0.499 -33.018 1.00 66.62 249 ASP A N 1
ATOM 2010 C CA . ASP A 1 249 ? 17.830 -0.293 -33.885 1.00 66.62 249 ASP A CA 1
ATOM 2011 C C . ASP A 1 249 ? 18.889 -1.093 -33.107 1.00 66.62 249 ASP A C 1
ATOM 2013 O O . ASP A 1 249 ? 19.392 -2.095 -33.615 1.00 66.62 249 ASP A O 1
ATOM 2017 N N . ASP A 1 250 ? 19.162 -0.720 -31.851 1.00 81.12 250 ASP A N 1
ATOM 2018 C CA . ASP A 1 250 ? 20.211 -1.332 -31.019 1.00 81.12 250 ASP A CA 1
ATOM 2019 C C . ASP A 1 250 ? 19.684 -2.297 -29.940 1.00 81.12 250 ASP A C 1
ATOM 2021 O O . ASP A 1 250 ? 20.454 -2.790 -29.111 1.00 81.12 250 ASP A O 1
ATOM 2025 N N . ILE A 1 251 ? 18.382 -2.610 -29.927 1.00 89.25 251 ILE A N 1
ATOM 2026 C CA . ILE A 1 251 ? 17.826 -3.566 -28.956 1.00 89.25 251 ILE A CA 1
ATOM 2027 C C . ILE A 1 251 ? 18.351 -4.973 -29.256 1.00 89.25 251 ILE A C 1
ATOM 2029 O O . ILE A 1 251 ? 18.255 -5.471 -30.380 1.00 89.25 251 ILE A O 1
ATOM 2033 N N . ALA A 1 252 ? 18.871 -5.638 -28.220 1.00 91.12 252 ALA A N 1
ATOM 2034 C CA . ALA A 1 252 ? 19.373 -7.000 -28.321 1.00 91.12 252 ALA A CA 1
ATOM 2035 C C . ALA A 1 252 ? 18.300 -7.934 -28.911 1.00 91.12 252 ALA A C 1
ATOM 2037 O O . ALA A 1 252 ? 17.123 -7.838 -28.539 1.00 91.12 252 ALA A O 1
ATOM 2038 N N . PRO A 1 253 ? 18.681 -8.861 -29.807 1.00 92.38 253 PRO A N 1
ATOM 2039 C CA . PRO A 1 253 ? 17.722 -9.714 -30.492 1.00 92.38 253 PRO A CA 1
ATOM 2040 C C . PRO A 1 253 ? 16.926 -10.555 -29.485 1.00 92.38 253 PRO A C 1
ATOM 2042 O O . PRO A 1 253 ? 17.394 -10.862 -28.392 1.00 92.38 253 PRO A O 1
ATOM 2045 N N . MET A 1 254 ? 15.691 -10.918 -29.833 1.00 89.06 254 MET A N 1
ATOM 2046 C CA . MET A 1 254 ? 14.747 -11.544 -28.891 1.00 89.06 254 MET A CA 1
ATOM 2047 C C . MET A 1 254 ? 15.194 -12.935 -28.397 1.00 89.06 254 MET A C 1
ATOM 2049 O O . MET A 1 254 ? 14.708 -13.421 -27.377 1.00 89.06 254 MET A O 1
ATOM 2053 N N . ASP A 1 255 ? 16.117 -13.578 -29.110 1.00 93.81 255 ASP A N 1
ATOM 2054 C CA . ASP A 1 255 ? 16.754 -14.839 -28.730 1.00 93.81 255 ASP A CA 1
ATOM 2055 C C . ASP A 1 255 ? 18.001 -14.657 -27.846 1.00 93.81 255 ASP A C 1
ATOM 2057 O O . ASP A 1 255 ? 18.603 -15.653 -27.435 1.00 93.81 255 ASP A O 1
ATOM 2061 N N . ASP A 1 256 ? 18.367 -13.417 -27.498 1.00 95.81 256 ASP A N 1
ATOM 2062 C CA . ASP A 1 256 ? 19.447 -13.147 -26.555 1.00 95.81 256 ASP A CA 1
ATOM 2063 C C . ASP A 1 256 ? 19.146 -13.835 -25.208 1.00 95.81 256 ASP A C 1
ATOM 2065 O O . ASP A 1 256 ? 18.094 -13.603 -24.596 1.00 95.81 256 ASP A O 1
ATOM 2069 N N . PRO A 1 257 ? 20.050 -14.693 -24.701 1.00 96.38 257 PRO A N 1
ATOM 2070 C CA . PRO A 1 257 ? 19.810 -15.460 -23.482 1.00 96.38 257 PRO A CA 1
ATOM 2071 C C . PRO A 1 257 ? 19.599 -14.574 -22.249 1.00 96.38 257 PRO A C 1
ATOM 2073 O O . PRO A 1 257 ? 18.995 -15.025 -21.273 1.00 96.38 257 PRO A O 1
ATOM 2076 N N . ARG A 1 258 ? 20.050 -13.313 -22.271 1.00 94.94 258 ARG A N 1
ATOM 2077 C CA . ARG A 1 258 ? 19.829 -12.362 -21.178 1.00 94.94 258 ARG A CA 1
ATOM 2078 C C . ARG A 1 258 ? 18.347 -12.047 -20.999 1.00 94.94 258 ARG A C 1
ATOM 2080 O O . ARG A 1 258 ? 17.924 -11.943 -19.849 1.00 94.94 258 ARG A O 1
ATOM 2087 N N . TRP A 1 259 ? 17.539 -12.055 -22.067 1.00 94.69 259 TRP A N 1
ATOM 2088 C CA . TRP A 1 259 ? 16.075 -11.939 -21.985 1.00 94.69 259 TRP A CA 1
ATOM 2089 C C . TRP A 1 259 ? 15.413 -13.086 -21.222 1.00 94.69 259 TRP A C 1
ATOM 2091 O O . TRP A 1 259 ? 14.320 -12.926 -20.691 1.00 94.69 259 TRP A O 1
ATOM 2101 N N . GLN A 1 260 ? 16.068 -14.246 -21.136 1.00 93.94 260 GLN A N 1
ATOM 2102 C CA . GLN A 1 260 ? 15.534 -15.415 -20.431 1.00 93.94 260 GLN A CA 1
ATOM 2103 C C . GLN A 1 260 ? 15.844 -15.407 -18.932 1.00 93.94 260 GLN A C 1
ATOM 2105 O O . GLN A 1 260 ? 15.259 -16.193 -18.178 1.00 93.94 260 GLN A O 1
ATOM 2110 N N . THR A 1 261 ? 16.738 -14.523 -18.484 1.00 90.25 261 THR A N 1
ATOM 2111 C CA . THR A 1 261 ? 16.981 -14.299 -17.056 1.00 90.25 261 THR A CA 1
ATOM 2112 C C . THR A 1 261 ? 15.769 -13.629 -16.410 1.00 90.25 261 THR A C 1
ATOM 2114 O O . THR A 1 261 ? 14.967 -12.997 -17.091 1.00 90.25 261 THR A O 1
ATOM 2117 N N . MET A 1 262 ? 15.625 -13.747 -15.088 1.00 83.56 262 MET A N 1
ATOM 2118 C CA . MET A 1 262 ? 14.539 -13.074 -14.365 1.00 83.56 262 MET A CA 1
ATOM 2119 C C . MET A 1 262 ? 14.565 -11.555 -14.605 1.00 83.56 262 MET A C 1
ATOM 2121 O O . MET A 1 262 ? 13.554 -10.982 -14.988 1.00 83.56 262 MET A O 1
ATOM 2125 N N . LEU A 1 263 ? 15.746 -10.933 -14.503 1.00 87.06 263 LEU A N 1
ATOM 2126 C CA . LEU A 1 263 ? 15.936 -9.508 -14.784 1.00 87.06 263 LEU A CA 1
ATOM 2127 C C . LEU A 1 263 ? 15.650 -9.126 -16.237 1.00 87.06 263 LEU A C 1
ATOM 2129 O O . LEU A 1 263 ? 15.018 -8.103 -16.480 1.00 87.06 263 LEU A O 1
ATOM 2133 N N . GLY A 1 264 ? 16.064 -9.948 -17.200 1.00 90.62 264 GLY A N 1
ATOM 2134 C CA . GLY A 1 264 ? 15.748 -9.711 -18.606 1.00 90.62 264 GLY A CA 1
ATOM 2135 C C . GLY A 1 264 ? 14.249 -9.739 -18.887 1.00 90.62 264 GLY A C 1
ATOM 2136 O O . GLY A 1 264 ? 13.764 -8.881 -19.616 1.00 90.62 264 GLY A O 1
ATOM 2137 N N . LYS A 1 265 ? 13.501 -10.665 -18.275 1.00 86.94 265 LYS A N 1
ATOM 2138 C CA . LYS A 1 265 ? 12.041 -10.747 -18.438 1.00 86.94 265 LYS A CA 1
ATOM 2139 C C . LYS A 1 265 ? 11.333 -9.499 -17.919 1.00 86.94 265 LYS A C 1
ATOM 2141 O O . LYS A 1 265 ? 10.513 -8.946 -18.641 1.00 86.94 265 LYS A O 1
ATOM 2146 N N . GLU A 1 266 ? 11.703 -9.018 -16.734 1.00 82.56 266 GLU A N 1
ATOM 2147 C CA . GLU A 1 266 ? 11.140 -7.782 -16.169 1.00 82.56 266 GLU A CA 1
ATOM 2148 C C . GLU A 1 266 ? 11.439 -6.559 -17.052 1.00 82.56 266 GLU A C 1
ATOM 2150 O O . GLU A 1 266 ? 10.554 -5.754 -17.344 1.00 82.56 266 GLU A O 1
ATOM 2155 N N . ILE A 1 267 ? 12.681 -6.438 -17.542 1.00 86.62 267 ILE A N 1
ATOM 2156 C CA . ILE A 1 267 ? 13.059 -5.370 -18.479 1.00 86.62 267 ILE A CA 1
ATOM 2157 C C . ILE A 1 267 ? 12.240 -5.486 -19.776 1.00 86.62 267 ILE A C 1
ATOM 2159 O O . ILE A 1 267 ? 11.753 -4.479 -20.288 1.00 86.62 267 ILE A O 1
ATOM 2163 N N . TRP A 1 268 ? 12.061 -6.700 -20.299 1.00 87.75 268 TRP A N 1
ATOM 2164 C CA . TRP A 1 268 ? 11.305 -6.952 -21.525 1.00 87.75 268 TRP A CA 1
ATOM 2165 C C . TRP A 1 268 ? 9.826 -6.582 -21.395 1.00 87.75 268 TRP A C 1
ATOM 2167 O O . TRP A 1 268 ? 9.274 -5.934 -22.284 1.00 87.75 268 TRP A O 1
ATOM 2177 N N . GLU A 1 269 ? 9.181 -6.954 -20.289 1.00 80.81 269 GLU A N 1
ATOM 2178 C CA . GLU A 1 269 ? 7.784 -6.599 -20.031 1.00 80.81 269 GLU A CA 1
ATOM 2179 C C . GLU A 1 269 ? 7.571 -5.083 -20.050 1.00 80.81 269 GLU A C 1
ATOM 2181 O O . GLU A 1 269 ? 6.598 -4.604 -20.637 1.00 80.81 269 GLU A O 1
ATOM 2186 N N . GLU A 1 270 ? 8.498 -4.316 -19.472 1.00 77.94 270 GLU A N 1
ATOM 2187 C CA . GLU A 1 270 ? 8.456 -2.854 -19.517 1.00 77.94 270 GLU A CA 1
ATOM 2188 C C . GLU A 1 270 ? 8.663 -2.307 -20.939 1.00 77.94 270 GLU A C 1
ATOM 2190 O O . GLU A 1 270 ? 7.932 -1.408 -21.360 1.00 77.94 270 GLU A O 1
ATOM 2195 N N . VAL A 1 271 ? 9.603 -2.866 -21.710 1.00 83.19 271 VAL A N 1
ATOM 2196 C CA . VAL A 1 271 ? 9.814 -2.489 -23.122 1.00 83.19 271 VAL A CA 1
ATOM 2197 C C . VAL A 1 271 ? 8.537 -2.694 -23.939 1.00 83.19 271 VAL A C 1
ATOM 2199 O O . VAL A 1 271 ? 8.128 -1.805 -24.687 1.00 83.19 271 VAL A O 1
ATOM 2202 N N . ILE A 1 272 ? 7.870 -3.841 -23.780 1.00 79.88 272 ILE A N 1
ATOM 2203 C CA . ILE A 1 272 ? 6.611 -4.134 -24.474 1.00 79.88 272 ILE A CA 1
ATOM 2204 C C . ILE A 1 272 ? 5.496 -3.193 -24.018 1.00 79.88 272 ILE A C 1
ATOM 2206 O O . ILE A 1 272 ? 4.773 -2.660 -24.858 1.00 79.88 272 ILE A O 1
ATOM 2210 N N . ARG A 1 273 ? 5.372 -2.945 -22.710 1.00 73.44 273 ARG A N 1
ATOM 2211 C CA . ARG A 1 273 ? 4.359 -2.042 -22.148 1.00 73.44 273 ARG A CA 1
ATOM 2212 C C . ARG A 1 273 ? 4.450 -0.642 -22.751 1.00 73.44 273 ARG A C 1
ATOM 2214 O O . ARG A 1 273 ? 3.417 -0.076 -23.098 1.00 73.44 273 ARG A O 1
ATOM 2221 N N . ARG A 1 274 ? 5.665 -0.113 -22.926 1.00 71.25 274 ARG A N 1
ATOM 2222 C CA . ARG A 1 274 ? 5.884 1.185 -23.583 1.00 71.25 274 ARG A CA 1
ATOM 2223 C C . ARG A 1 274 ? 5.507 1.167 -25.045 1.00 71.25 274 ARG A C 1
ATOM 2225 O O . ARG A 1 274 ? 4.702 1.985 -25.453 1.00 71.25 274 ARG A O 1
ATOM 2232 N N . ARG A 1 275 ? 5.991 0.180 -25.802 1.00 80.00 275 ARG A N 1
ATOM 2233 C CA . ARG A 1 275 ? 5.653 0.049 -27.227 1.00 80.00 275 ARG A CA 1
ATOM 2234 C C . ARG A 1 275 ? 4.144 -0.011 -27.464 1.00 80.00 275 ARG A C 1
ATOM 2236 O O . ARG A 1 275 ? 3.659 0.566 -28.428 1.00 80.00 275 ARG A O 1
ATOM 2243 N N . VAL A 1 276 ? 3.406 -0.695 -26.587 1.00 72.69 276 VAL A N 1
ATOM 2244 C CA . VAL A 1 276 ? 1.937 -0.734 -26.637 1.00 72.69 276 VAL A CA 1
ATOM 2245 C C . VAL A 1 276 ? 1.334 0.635 -26.314 1.00 72.69 276 VAL A C 1
ATOM 2247 O O . VAL A 1 276 ? 0.442 1.072 -27.031 1.00 72.69 276 VAL A O 1
ATOM 2250 N N . ALA A 1 277 ? 1.820 1.317 -25.273 1.00 71.31 277 ALA A N 1
ATOM 2251 C CA . ALA A 1 277 ? 1.342 2.650 -24.906 1.00 71.31 277 ALA A CA 1
ATOM 2252 C C . ALA A 1 277 ? 1.621 3.698 -25.999 1.00 71.31 277 ALA A C 1
ATOM 2254 O O . ALA A 1 277 ? 0.748 4.501 -26.302 1.00 71.31 277 ALA A O 1
ATOM 2255 N N . ASP A 1 278 ? 2.798 3.659 -26.624 1.00 74.94 278 ASP A N 1
ATOM 2256 C CA . ASP A 1 278 ? 3.194 4.586 -27.688 1.00 74.94 278 ASP A CA 1
ATOM 2257 C C . ASP A 1 278 ? 2.397 4.342 -28.980 1.00 74.94 278 ASP A C 1
ATOM 2259 O O . ASP A 1 278 ? 2.056 5.289 -29.689 1.00 74.94 278 ASP A O 1
ATOM 2263 N N . ALA A 1 279 ? 2.037 3.085 -29.268 1.00 77.06 279 ALA A N 1
ATOM 2264 C CA . ALA A 1 279 ? 1.192 2.737 -30.410 1.00 77.06 279 ALA A CA 1
ATOM 2265 C C . ALA A 1 279 ? -0.256 3.255 -30.279 1.00 77.06 279 ALA A C 1
ATOM 2267 O O . ALA A 1 279 ? -0.902 3.507 -31.295 1.00 77.06 279 ALA A O 1
ATOM 2268 N N . ASP A 1 280 ? -0.761 3.432 -29.054 1.00 72.25 280 ASP A N 1
ATOM 2269 C CA . ASP A 1 280 ? -2.133 3.890 -28.780 1.00 72.25 280 ASP A CA 1
ATOM 2270 C C . ASP A 1 280 ? -2.310 5.408 -29.005 1.00 72.25 280 ASP A C 1
ATOM 2272 O O . ASP A 1 280 ? -3.405 5.890 -29.275 1.00 72.25 280 ASP A O 1
ATOM 2276 N N . VAL A 1 281 ? -1.220 6.184 -28.976 1.00 64.88 281 VAL A N 1
ATOM 2277 C CA . VAL A 1 281 ? -1.244 7.654 -29.149 1.00 64.88 281 VAL A CA 1
ATOM 2278 C C . VAL A 1 281 ? -1.362 8.072 -30.632 1.00 64.88 281 VAL A C 1
ATOM 2280 O O . VAL A 1 281 ? -1.479 9.254 -30.948 1.00 64.88 281 VAL A O 1
ATOM 2283 N N . GLY A 1 282 ? -1.349 7.120 -31.571 1.00 58.12 282 GLY A N 1
ATOM 2284 C CA . GLY A 1 282 ? -1.093 7.378 -32.992 1.00 58.12 282 GLY A CA 1
ATOM 2285 C C . GLY A 1 282 ? -2.280 7.581 -33.947 1.00 58.12 282 GLY A C 1
ATOM 2286 O O . GLY A 1 282 ? -2.016 7.601 -35.146 1.00 58.12 282 GLY A O 1
ATOM 2287 N N . TYR A 1 283 ? -3.545 7.698 -33.510 1.00 52.62 283 TYR A N 1
ATOM 2288 C CA . TYR A 1 283 ? -4.696 7.557 -34.439 1.00 52.62 283 TYR A CA 1
ATOM 2289 C C . TYR A 1 283 ? -5.762 8.671 -34.514 1.00 52.62 283 TYR A C 1
ATOM 2291 O O . TYR A 1 283 ? -6.754 8.460 -35.202 1.00 52.62 283 TYR A O 1
ATOM 2299 N N . ASP A 1 284 ? -5.560 9.862 -33.937 1.00 54.91 284 ASP A N 1
ATOM 2300 C CA . ASP A 1 284 ? -6.577 10.946 -33.968 1.00 54.91 284 ASP A CA 1
ATOM 2301 C C . ASP A 1 284 ? -6.140 12.244 -34.685 1.00 54.91 284 ASP A C 1
ATOM 2303 O O . ASP A 1 284 ? -6.676 13.324 -34.433 1.00 54.91 284 ASP A O 1
ATOM 2307 N N . SER A 1 285 ? -5.185 12.181 -35.617 1.00 54.59 285 SER A N 1
ATOM 2308 C CA . SER A 1 285 ? -4.930 13.302 -36.535 1.00 54.59 285 SER A CA 1
ATOM 2309 C C . SER A 1 285 ? -5.674 13.093 -37.856 1.00 54.59 285 SER A C 1
ATOM 2311 O O . SER A 1 285 ? -5.056 12.805 -38.881 1.00 54.59 285 SER A O 1
ATOM 2313 N N . GLU A 1 286 ? -7.004 13.221 -37.836 1.00 58.28 286 GLU A N 1
ATOM 2314 C CA . GLU A 1 286 ? -7.744 13.539 -39.060 1.00 58.28 286 GLU A CA 1
ATOM 2315 C C . GLU A 1 286 ? -7.363 14.966 -39.475 1.00 58.28 286 GLU A C 1
ATOM 2317 O O . GLU A 1 286 ? -7.736 15.965 -38.857 1.00 58.28 286 GLU A O 1
ATOM 2322 N N . GLU A 1 287 ? -6.517 15.022 -40.497 1.00 63.84 287 GLU A N 1
ATOM 2323 C CA . GLU A 1 287 ? -6.152 16.193 -41.277 1.00 63.84 287 GLU A CA 1
ATOM 2324 C C . GLU A 1 287 ? -7.438 16.815 -41.848 1.00 63.84 287 GLU A C 1
ATOM 2326 O O . GLU A 1 287 ? -8.063 16.277 -42.760 1.00 63.84 287 GLU A O 1
ATOM 2331 N N . TYR A 1 288 ? -7.893 17.925 -41.258 1.00 64.06 288 TYR A N 1
ATOM 2332 C CA . TYR A 1 288 ? -8.923 18.756 -41.873 1.00 64.06 288 TYR A CA 1
ATOM 2333 C C . TYR A 1 288 ? -8.283 19.487 -43.053 1.00 64.06 288 TYR A C 1
ATOM 2335 O O . TYR A 1 288 ? -7.624 20.511 -42.874 1.00 64.06 288 TYR A O 1
ATOM 2343 N N . ASP A 1 289 ? -8.489 18.954 -44.254 1.00 70.81 289 ASP A N 1
ATOM 2344 C CA . ASP A 1 289 ? -8.240 19.668 -45.501 1.00 70.81 289 ASP A CA 1
ATOM 2345 C C . ASP A 1 289 ? -9.183 20.884 -45.582 1.00 70.81 289 ASP A C 1
ATOM 2347 O O . ASP A 1 289 ? -10.344 20.784 -45.987 1.00 70.81 289 ASP A O 1
ATOM 2351 N N . GLU A 1 290 ? -8.695 22.059 -45.183 1.00 68.69 290 GLU A N 1
ATOM 2352 C CA . GLU A 1 290 ? -9.307 23.332 -45.564 1.00 68.69 290 GLU A CA 1
ATOM 2353 C C . GLU A 1 290 ? -8.904 23.660 -47.012 1.00 68.69 290 GLU A C 1
ATOM 2355 O O . GLU A 1 290 ? -7.914 24.345 -47.267 1.00 68.69 290 GLU A O 1
ATOM 2360 N N . GLU A 1 291 ? -9.680 23.172 -47.984 1.00 69.88 291 GLU A N 1
ATOM 2361 C CA . GLU A 1 291 ? -9.680 23.746 -49.334 1.00 69.88 291 GLU A CA 1
ATOM 2362 C C . GLU A 1 291 ? -10.391 25.112 -49.313 1.00 69.88 291 GLU A C 1
ATOM 2364 O O . GLU A 1 291 ? -11.607 25.198 -49.106 1.00 69.88 291 GLU A O 1
ATOM 2369 N N . GLY A 1 292 ? -9.626 26.183 -49.555 1.00 65.19 292 GLY A N 1
ATOM 2370 C CA . GLY A 1 292 ? -10.105 27.554 -49.768 1.00 65.19 292 GLY A CA 1
ATOM 2371 C C . GLY A 1 292 ? -9.194 28.351 -50.691 1.00 65.19 292 GLY A C 1
ATOM 2372 O O . GLY A 1 292 ? -7.989 28.458 -50.377 1.00 65.19 292 GLY A O 1
#

Secondary structure (DSSP, 8-state):
--PPPPPGGGSSHHHHHHHHHHHHHHHHHHHHHHHHHHHHHHHHHHHHHHHHHHHS----HHHHHHHHHHHHHTT--SS-GGGTTPPPHHHHHHHHHHTTT--TTTS---GGGEEEEESS-GGGHHHHS-SHHHHHHTT--HHHHSSGGGEEEEETTTHHHHHTTSEEEETTTTTEEEE-S--GGGGGG--SBPPP----HHHHHHHHHHHHHHHHHHHT-S-GGGTS-HHHHHHHHHHTT--SS--STTSPPTT-GGGGSHHHHHHHHHHHHHHHHHHHTSS---------

Foldseek 3Di:
DDDDDDDPPPPPVVVVVVVVVVVVVVVVVVVVVVVVVVVVVVVQVVVVVVVCVLLPALAQLVRVLVVVCVCVVVVNDDDDSVCQWPQDPVLQVVQCVQLVCAAQFQGDDPNVQKDKTFLQRLVRVCNLQVDPCSCVVLVDDSVNSNHNLRMHIHGPLCVVCLSRLQWAFDVVVVRAIGGQHDSPPCVVSGDRGGDDDPDDVNNVSSRSSSNVSSCSCRVLVHRCCVVDPPVRLVVLCVVQVVDPPPPVPRGHDPPPCSCVDSSNVSSVVVVVVVVVVVVVVPPPPPPPPPDD

Organism: Armillaria gallica (NCBI:txid47427)

Radius of gyration: 29.97 Å; chains: 1; bounding box: 55×83×99 Å

pLDDT: mean 75.7, std 18.85, range [33.81, 98.25]